Protein AF-0000000081032478 (afdb_homodimer)

InterPro domains:
  IPR001073 C1q domain [PF00386] (50-174)
  IPR001073 C1q domain [PR00007] (59-85)
  IPR001073 C1q domain [PR00007] (86-105)
  IPR001073 C1q domain [PR00007] (132-153)
  IPR001073 C1q domain [PR00007] (165-175)
  IPR001073 C1q domain [PS50871] (44-177)
  IPR001073 C1q domain [SM00110] (42-177)
  IPR008983 Tumour necrosis factor-like domain superfamily [G3DSA:2.60.120.40] (40-177)
  IPR008983 Tumour necrosis factor-like domain superfamily [SSF49842] (47-176)
  IPR050392 Collagen/C1q domain-containing [PTHR15427] (37-174)

Solvent-accessible surface area (backbone atoms only — not comparable to full-atom values): 19641 Å² total; per-residue (Å²): 136,83,82,75,76,77,73,80,76,73,70,75,74,77,74,75,74,74,77,72,78,68,75,63,76,76,70,68,75,64,74,69,74,56,77,59,54,83,73,57,85,61,43,55,82,48,85,62,46,35,28,16,23,26,41,84,65,51,50,54,65,53,78,38,55,39,51,34,58,40,76,75,27,52,43,75,60,39,59,38,45,88,61,18,38,31,43,36,74,72,30,24,36,30,41,37,40,37,28,36,20,29,44,97,26,25,34,36,36,33,38,28,46,75,84,38,80,74,48,82,44,76,50,85,54,54,94,88,57,67,44,34,46,48,64,55,65,49,77,46,80,42,47,62,69,42,34,38,33,41,27,26,44,73,85,2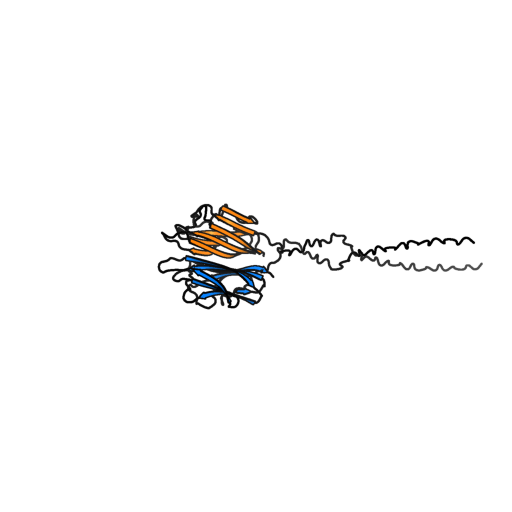3,27,10,45,33,45,52,99,76,30,40,19,37,45,34,36,35,54,76,43,79,107,137,83,80,75,77,75,72,77,76,76,68,75,73,74,73,74,75,70,76,72,74,67,73,61,73,74,69,67,74,60,70,63,75,59,70,58,52,80,75,50,83,63,65,61,62,63,82,66,44,35,35,32,23,26,41,85,65,50,50,54,66,51,78,40,55,38,52,35,56,42,76,80,40,51,45,75,60,39,60,39,45,89,61,18,35,32,43,35,74,72,28,24,36,30,41,36,40,37,44,35,28,30,44,100,25,25,35,36,36,32,38,28,47,76,83,38,80,74,45,33,36,47,32,56,54,55,94,90,58,72,75,43,69,43,56,43,68,48,39,43,78,43,49,61,69,41,32,40,32,43,28,27,42,73,86,24,27,11,46,33,45,52,99,90,39,71,19,36,44,34,37,33,64,62,29,68,107

Organism: Petromyzon marinus (NCBI:txid7757)

Structure (mmCIF, N/CA/C/O backbone):
data_AF-0000000081032478-model_v1
#
loop_
_entity.id
_entity.type
_entity.pdbx_description
1 polymer 'Complement C1q tumor necrosis factor-related protein 5-like'
#
loop_
_atom_site.group_PDB
_atom_site.id
_atom_site.type_symbol
_atom_site.label_atom_id
_atom_site.label_alt_id
_atom_site.label_comp_id
_atom_site.label_asym_id
_atom_site.label_entity_id
_atom_site.label_seq_id
_atom_site.pdbx_PDB_ins_code
_atom_site.Cartn_x
_atom_site.Cartn_y
_atom_site.Cartn_z
_atom_site.occupancy
_atom_site.B_iso_or_equiv
_atom_site.auth_seq_id
_atom_site.auth_comp_id
_atom_site.auth_asym_id
_atom_site.auth_atom_id
_atom_site.pdbx_PDB_model_num
ATOM 1 N N . MET A 1 1 ? 13.602 60.75 95.375 1 29.97 1 MET A N 1
ATOM 2 C CA . MET A 1 1 ? 13.391 61.281 94.062 1 29.97 1 MET A CA 1
ATOM 3 C C . MET A 1 1 ? 13.234 60.188 93.062 1 29.97 1 MET A C 1
ATOM 5 O O . MET A 1 1 ? 14.078 59.281 92.938 1 29.97 1 MET A O 1
ATOM 9 N N . SER A 1 2 ? 11.898 59.844 92.688 1 33.75 2 SER A N 1
ATOM 10 C CA . SER A 1 2 ? 11.102 58.781 92.062 1 33.75 2 SER A CA 1
ATOM 11 C C . SER A 1 2 ? 11.438 58.594 90.625 1 33.75 2 SER A C 1
ATOM 13 O O . SER A 1 2 ? 11.328 59.531 89.812 1 33.75 2 SER A O 1
ATOM 15 N N . ARG A 1 3 ? 12.5 57.812 90.312 1 37.12 3 ARG A N 1
ATOM 16 C CA . ARG A 1 3 ? 13.055 57.531 89 1 37.12 3 ARG A CA 1
ATOM 17 C C . ARG A 1 3 ? 11.961 57.062 88.062 1 37.12 3 ARG A C 1
ATOM 19 O O . ARG A 1 3 ? 11.289 56.062 88.312 1 37.12 3 ARG A O 1
ATOM 26 N N . LEU A 1 4 ? 11.281 58.031 87.375 1 33.41 4 LEU A N 1
ATOM 27 C CA . LEU A 1 4 ? 10.211 58 86.438 1 33.41 4 LEU A CA 1
ATOM 28 C C . LEU A 1 4 ? 10.57 57.031 85.312 1 33.41 4 LEU A C 1
ATOM 30 O O . LEU A 1 4 ? 11.633 57.156 84.688 1 33.41 4 LEU A O 1
ATOM 34 N N . TRP A 1 5 ? 10.078 55.781 85.375 1 36.06 5 TRP A N 1
ATOM 35 C CA . TRP A 1 5 ? 10.078 54.594 84.5 1 36.06 5 TRP A CA 1
ATOM 36 C C . TRP A 1 5 ? 9.617 54.938 83.062 1 36.06 5 TRP A C 1
ATOM 38 O O . TRP A 1 5 ? 8.43 55.188 82.875 1 36.06 5 TRP A O 1
ATOM 48 N N . LEU A 1 6 ? 10.328 55.969 82.5 1 33.19 6 LEU A N 1
ATOM 49 C CA . LEU A 1 6 ? 9.836 56.406 81.188 1 33.19 6 LEU A CA 1
ATOM 50 C C . LEU A 1 6 ? 9.641 55.219 80.25 1 33.19 6 LEU A C 1
ATOM 52 O O . LEU A 1 6 ? 10.555 54.406 80.062 1 33.19 6 LEU A O 1
ATOM 56 N N . LEU A 1 7 ? 8.406 54.75 80.125 1 35.94 7 LEU A N 1
ATOM 57 C CA . LEU A 1 7 ? 7.805 53.688 79.375 1 35.94 7 LEU A CA 1
ATOM 58 C C . LEU A 1 7 ? 8.164 53.844 77.875 1 35.94 7 LEU A C 1
ATOM 60 O O . LEU A 1 7 ? 7.992 54.906 77.312 1 35.94 7 LEU A O 1
ATOM 64 N N . PRO A 1 8 ? 9.109 53.031 77.312 1 39.19 8 PRO A N 1
ATOM 65 C CA . PRO A 1 8 ? 9.562 53.062 75.938 1 39.19 8 PRO A CA 1
ATOM 66 C C . PRO A 1 8 ? 8.422 52.938 74.938 1 39.19 8 PRO A C 1
ATOM 68 O O . PRO A 1 8 ? 7.645 51.969 74.938 1 39.19 8 PRO A O 1
ATOM 71 N N . LEU A 1 9 ? 7.629 54 74.688 1 34.31 9 LEU A N 1
ATOM 72 C CA . LEU A 1 9 ? 6.535 53.969 73.75 1 34.31 9 LEU A CA 1
ATOM 73 C C . LEU A 1 9 ? 7.004 53.406 72.375 1 34.31 9 LEU A C 1
ATOM 75 O O . LEU A 1 9 ? 7.828 54 71.688 1 34.31 9 LEU A O 1
ATOM 79 N N . LEU A 1 10 ? 7.266 52.094 72.438 1 34.47 10 LEU A N 1
ATOM 80 C CA . LEU A 1 10 ? 7.609 51.406 71.188 1 34.47 10 LEU A CA 1
ATOM 81 C C . LEU A 1 10 ? 6.609 51.719 70.062 1 34.47 10 LEU A C 1
ATOM 83 O O . LEU A 1 10 ? 5.43 51.375 70.188 1 34.47 10 LEU A O 1
ATOM 87 N N . LEU A 1 11 ? 6.664 52.938 69.562 1 32.69 11 LEU A N 1
ATOM 88 C CA . LEU A 1 11 ? 5.809 53.312 68.438 1 32.69 11 LEU A CA 1
ATOM 89 C C . LEU A 1 11 ? 5.887 52.25 67.312 1 32.69 11 LEU A C 1
ATOM 91 O O . LEU A 1 11 ? 6.977 51.906 66.875 1 32.69 11 LEU A O 1
ATOM 95 N N . PRO A 1 12 ? 4.867 51.375 67.25 1 37.72 12 PRO A N 1
ATOM 96 C CA . PRO A 1 12 ? 4.828 50.375 66.188 1 37.72 12 PRO A CA 1
ATOM 97 C C . PRO A 1 12 ? 5.016 51 64.812 1 37.72 12 PRO A C 1
ATOM 99 O O . PRO A 1 12 ? 4.422 52.031 64.5 1 37.72 12 PRO A O 1
ATOM 102 N N . LEU A 1 13 ? 6.25 51.156 64.375 1 33.53 13 LEU A N 1
ATOM 103 C CA . LEU A 1 13 ? 6.434 51.594 63 1 33.53 13 LEU A CA 1
ATOM 104 C C . LEU A 1 13 ? 5.477 50.875 62.062 1 33.53 13 LEU A C 1
ATOM 106 O O . LEU A 1 13 ? 5.488 49.656 61.969 1 33.53 13 LEU A O 1
ATOM 110 N N . LEU A 1 14 ? 4.227 51.344 61.969 1 31.64 14 LEU A N 1
ATOM 111 C CA . LEU A 1 14 ? 3.271 50.938 60.938 1 31.64 14 LEU A CA 1
ATOM 112 C C . LEU A 1 14 ? 3.955 50.812 59.562 1 31.64 14 LEU A C 1
ATOM 114 O O . LEU A 1 14 ? 4.453 51.812 59.031 1 31.64 14 LEU A O 1
ATOM 118 N N . GLY A 1 15 ? 4.793 49.781 59.406 1 32.38 15 GLY A N 1
ATOM 119 C CA . GLY A 1 15 ? 5.34 49.438 58.094 1 32.38 15 GLY A CA 1
ATOM 120 C C . GLY A 1 15 ? 4.316 49.562 56.969 1 32.38 15 GLY A C 1
ATOM 121 O O . GLY A 1 15 ? 3.295 48.875 57 1 32.38 15 GLY A O 1
ATOM 122 N N . SER A 1 16 ? 3.996 50.812 56.469 1 30.83 16 SER A N 1
ATOM 123 C CA . SER A 1 16 ? 3.172 51 55.281 1 30.83 16 SER A CA 1
ATOM 124 C C . SER A 1 16 ? 3.562 50.062 54.156 1 30.83 16 SER A C 1
ATOM 126 O O . SER A 1 16 ? 4.668 50.156 53.625 1 30.83 16 SER A O 1
ATOM 128 N N . GLN A 1 17 ? 3.303 48.75 54.281 1 31.22 17 GLN A N 1
ATOM 129 C CA . GLN A 1 17 ? 3.443 47.906 53.125 1 31.22 17 GLN A CA 1
ATOM 130 C C . GLN A 1 17 ? 2.783 48.531 51.875 1 31.22 17 GLN A C 1
ATOM 132 O O . GLN A 1 17 ? 1.573 48.75 51.875 1 31.22 17 GLN A O 1
ATOM 137 N N . ALA A 1 18 ? 3.383 49.5 51.219 1 27.95 18 ALA A N 1
ATOM 138 C CA . ALA A 1 18 ? 2.947 50 49.906 1 27.95 18 ALA A CA 1
ATOM 139 C C . ALA A 1 18 ? 2.59 48.812 49 1 27.95 18 ALA A C 1
ATOM 141 O O . ALA A 1 18 ? 3.424 47.938 48.719 1 27.95 18 ALA A O 1
ATOM 142 N N . LEU A 1 19 ? 1.369 48.312 49.031 1 29.98 19 LEU A N 1
ATOM 143 C CA . LEU A 1 19 ? 0.807 47.406 48.031 1 29.98 19 LEU A CA 1
ATOM 144 C C . LEU A 1 19 ? 1.211 47.844 46.625 1 29.98 19 LEU A C 1
ATOM 146 O O . LEU A 1 19 ? 0.779 48.906 46.156 1 29.98 19 LEU A O 1
ATOM 150 N N . ALA A 1 20 ? 2.465 47.812 46.188 1 31.17 20 ALA A N 1
ATOM 151 C CA . ALA A 1 20 ? 2.832 48.062 44.781 1 31.17 20 ALA A CA 1
ATOM 152 C C . ALA A 1 20 ? 1.81 47.438 43.844 1 31.17 20 ALA A C 1
ATOM 154 O O . ALA A 1 20 ? 1.437 46.281 43.969 1 31.17 20 ALA A O 1
ATOM 155 N N . ALA A 1 21 ? 0.917 48.25 43.25 1 31.95 21 ALA A N 1
ATOM 156 C CA . ALA A 1 21 ? -0.01 48.062 42.156 1 31.95 21 ALA A CA 1
ATOM 157 C C . ALA A 1 21 ? 0.667 47.344 40.969 1 31.95 21 ALA A C 1
ATOM 159 O O . ALA A 1 21 ? 1.359 47.969 40.188 1 31.95 21 ALA A O 1
ATOM 160 N N . ASP A 1 22 ? 1.479 46.438 41.312 1 32.72 22 ASP A N 1
ATOM 161 C CA . ASP A 1 22 ? 2.236 45.75 40.25 1 32.72 22 ASP A CA 1
ATOM 162 C C . ASP A 1 22 ? 1.328 45.344 39.094 1 32.72 22 ASP A C 1
ATOM 164 O O . ASP A 1 22 ? 1.75 44.625 38.188 1 32.72 22 ASP A O 1
ATOM 168 N N . GLY A 1 23 ? -0.027 45.344 39.406 1 32.53 23 GLY A N 1
ATOM 169 C CA . GLY A 1 23 ? -0.707 44.75 38.281 1 32.53 23 GLY A CA 1
ATOM 170 C C . GLY A 1 23 ? -0.595 45.531 37 1 32.53 23 GLY A C 1
ATOM 171 O O . GLY A 1 23 ? -1.445 46.375 36.688 1 32.53 23 GLY A O 1
ATOM 172 N N . ALA A 1 24 ? 0.402 46.125 36.656 1 33.69 24 ALA A N 1
ATOM 173 C CA . ALA A 1 24 ? 0.421 46.781 35.375 1 33.69 24 ALA A CA 1
ATOM 174 C C . ALA A 1 24 ? -0.168 45.875 34.281 1 33.69 24 ALA A C 1
ATOM 176 O O . ALA A 1 24 ? 0.281 44.75 34.125 1 33.69 24 ALA A O 1
ATOM 177 N N . ALA A 1 25 ? -1.32 46.094 33.906 1 34.72 25 ALA A N 1
ATOM 178 C CA . ALA A 1 25 ? -1.898 45.594 32.656 1 34.72 25 ALA A CA 1
ATOM 179 C C . ALA A 1 25 ? -0.907 45.688 31.516 1 34.72 25 ALA A C 1
ATOM 181 O O . ALA A 1 25 ? -0.493 46.812 31.141 1 34.72 25 ALA A O 1
ATOM 182 N N . LYS A 1 26 ? 0.09 44.75 31.406 1 37.03 26 LYS A N 1
ATOM 183 C CA . LYS A 1 26 ? 0.903 44.688 30.188 1 37.03 26 LYS A CA 1
ATOM 184 C C . LYS A 1 26 ? 0.072 45.031 28.953 1 37.03 26 LYS A C 1
ATOM 186 O O . LYS A 1 26 ? -0.936 44.375 28.688 1 37.03 26 LYS A O 1
ATOM 191 N N . TYR A 1 27 ? -0.042 46.188 28.719 1 31.8 27 TYR A N 1
ATOM 192 C CA . TYR A 1 27 ? -0.455 46.625 27.375 1 31.8 27 TYR A CA 1
ATOM 193 C C . TYR A 1 27 ? 0.352 45.906 26.297 1 31.8 27 TYR A C 1
ATOM 195 O O . TYR A 1 27 ? 1.576 46.031 26.234 1 31.8 27 TYR A O 1
ATOM 203 N N . CYS A 1 28 ? 0.079 44.656 25.984 1 30.73 28 CYS A N 1
ATOM 204 C CA . CYS A 1 28 ? 0.695 44.156 24.766 1 30.73 28 CYS A CA 1
ATOM 205 C C . CYS A 1 28 ? 0.43 45.094 23.594 1 30.73 28 CYS A C 1
ATOM 207 O O . CYS A 1 28 ? -0.723 45.344 23.234 1 30.73 28 CYS A O 1
ATOM 209 N N . PRO A 1 29 ? 0.934 46.219 23.5 1 32.31 29 PRO A N 1
ATOM 210 C CA . PRO A 1 29 ? 0.729 46.938 22.25 1 32.31 29 PRO A CA 1
ATOM 211 C C . PRO A 1 29 ? 0.636 46.031 21.031 1 32.31 29 PRO A C 1
ATOM 213 O O . PRO A 1 29 ? 0.604 46.5 19.891 1 32.31 29 PRO A O 1
ATOM 216 N N . GLY A 1 30 ? 1.315 44.844 21.172 1 32.28 30 GLY A N 1
ATOM 217 C CA . GLY A 1 30 ? 1.514 44.25 19.859 1 32.28 30 GLY A CA 1
ATOM 218 C C . GLY A 1 30 ? 0.24 44.156 19.047 1 32.28 30 GLY A C 1
ATOM 219 O O . GLY A 1 30 ? -0.863 44.219 19.594 1 32.28 30 GLY A O 1
ATOM 220 N N . GLN A 1 31 ? 0.288 44.625 17.734 1 32.88 31 GLN A N 1
ATOM 221 C CA . GLN A 1 31 ? -0.705 44.25 16.734 1 32.88 31 GLN A CA 1
ATOM 222 C C . GLN A 1 31 ? -1.393 42.938 17.125 1 32.88 31 GLN A C 1
ATOM 224 O O . GLN A 1 31 ? -0.734 41.969 17.531 1 32.88 31 GLN A O 1
ATOM 229 N N . CYS A 1 32 ? -2.521 43 17.656 1 33.5 32 CYS A N 1
ATOM 230 C CA . CYS A 1 32 ? -3.393 41.812 17.703 1 33.5 32 CYS A CA 1
ATOM 231 C C . CYS A 1 32 ? -3.062 40.844 16.578 1 33.5 32 CYS A C 1
ATOM 233 O O . CYS A 1 32 ? -3.117 41.219 15.406 1 33.5 32 CYS A O 1
ATOM 235 N N . CYS A 1 33 ? -1.918 40.25 16.547 1 34.84 33 CYS A N 1
ATOM 236 C CA . CYS A 1 33 ? -1.759 39.219 15.531 1 34.84 33 CYS A CA 1
ATOM 237 C C . CYS A 1 33 ? -3.082 38.5 15.258 1 34.84 33 CYS A C 1
ATOM 239 O O . CYS A 1 33 ? -3.113 37.281 15.039 1 34.84 33 CYS A O 1
ATOM 241 N N . CYS A 1 34 ? -4.211 38.969 15.844 1 32.28 34 CYS A N 1
ATOM 242 C CA . CYS A 1 34 ? -5.484 38.406 15.422 1 32.28 34 CYS A CA 1
ATOM 243 C C . CYS A 1 34 ? -5.574 38.312 13.906 1 32.28 34 CYS A C 1
ATOM 245 O O . CYS A 1 34 ? -6.664 38.188 13.352 1 32.28 34 CYS A O 1
ATOM 247 N N . ASP A 1 35 ? -4.867 39 13.133 1 34.38 35 ASP A N 1
ATOM 248 C CA . ASP A 1 35 ? -5.105 38.469 11.797 1 34.38 35 ASP A CA 1
ATOM 249 C C . ASP A 1 35 ? -5.48 37 11.867 1 34.38 35 ASP A C 1
ATOM 251 O O . ASP A 1 35 ? -4.617 36.125 11.742 1 34.38 35 ASP A O 1
ATOM 255 N N . CYS A 1 36 ? -6.152 36.562 12.969 1 33.22 36 CYS A N 1
ATOM 256 C CA . CYS A 1 36 ? -7.012 35.406 12.734 1 33.22 36 CYS A CA 1
ATOM 257 C C . CYS A 1 36 ? -7.594 35.438 11.328 1 33.22 36 CYS A C 1
ATOM 259 O O . CYS A 1 36 ? -8.5 36.219 11.039 1 33.22 36 CYS A O 1
ATOM 261 N N . GLU A 1 37 ? -6.98 35.969 10.391 1 34.56 37 GLU A N 1
ATOM 262 C CA . GLU A 1 37 ? -7.625 35.562 9.141 1 34.56 37 GLU A CA 1
ATOM 263 C C . GLU A 1 37 ? -8.727 34.531 9.398 1 34.56 37 GLU A C 1
ATOM 265 O O . GLU A 1 37 ? -8.711 33.844 10.422 1 34.56 37 GLU A O 1
ATOM 270 N N . ASP A 1 38 ? -10 34.75 8.82 1 35.38 38 ASP A N 1
ATOM 271 C CA . ASP A 1 38 ? -11.102 33.812 8.727 1 35.38 38 ASP A CA 1
ATOM 272 C C . ASP A 1 38 ? -10.641 32.406 9.094 1 35.38 38 ASP A C 1
ATOM 274 O O . ASP A 1 38 ? -9.648 31.891 8.555 1 35.38 38 ASP A O 1
ATOM 278 N N . ASP A 1 39 ? -10.617 32.031 10.398 1 38.47 39 ASP A N 1
ATOM 279 C CA . ASP A 1 39 ? -10.703 30.656 10.93 1 38.47 39 ASP A CA 1
ATOM 280 C C . ASP A 1 39 ? -11.188 29.688 9.867 1 38.47 39 ASP A C 1
ATOM 282 O O . ASP A 1 39 ? -12.289 29.141 9.969 1 38.47 39 ASP A O 1
ATOM 286 N N . GLN A 1 40 ? -11.461 30.109 8.766 1 35.69 40 GLN A N 1
ATOM 287 C CA . GLN A 1 40 ? -11.773 28.984 7.883 1 35.69 40 GLN A CA 1
ATOM 288 C C . GLN A 1 40 ? -11.078 27.703 8.344 1 35.69 40 GLN A C 1
ATOM 290 O O . GLN A 1 40 ? -10.008 27.766 8.961 1 35.69 40 GLN A O 1
ATOM 295 N N . GLY A 1 41 ? -11.875 26.812 8.906 1 41.59 41 GLY A N 1
ATOM 296 C CA . GLY A 1 41 ? -11.57 25.422 9.211 1 41.59 41 GLY A CA 1
ATOM 297 C C . GLY A 1 41 ? -10.195 25 8.734 1 41.59 41 GLY A C 1
ATOM 298 O O . GLY A 1 41 ? -10.062 24 8.023 1 41.59 41 GLY A O 1
ATOM 299 N N . GLY A 1 42 ? -9.375 25.844 8.602 1 46.44 42 GLY A N 1
ATOM 300 C CA . GLY A 1 42 ? -8.125 25.562 7.91 1 46.44 42 GLY A CA 1
ATOM 301 C C . GLY A 1 42 ? -7.289 24.5 8.609 1 46.44 42 GLY A C 1
ATOM 302 O O . GLY A 1 42 ? -6.996 24.625 9.797 1 46.44 42 GLY A O 1
ATOM 303 N N . TYR A 1 43 ? -7.602 23.359 8.352 1 55.94 43 TYR A N 1
ATOM 304 C CA . TYR A 1 43 ? -6.664 22.344 8.82 1 55.94 43 TYR A CA 1
ATOM 305 C C . TYR A 1 43 ? -5.223 22.828 8.672 1 55.94 43 TYR A C 1
ATOM 307 O O . TYR A 1 43 ? -4.922 23.641 7.797 1 55.94 43 TYR A O 1
ATOM 315 N N . ALA A 1 44 ? -4.484 23.047 9.914 1 56.5 44 ALA A N 1
ATOM 316 C CA . ALA A 1 44 ? -3.045 23.266 9.797 1 56.5 44 ALA A CA 1
ATOM 317 C C . ALA A 1 44 ? -2.496 22.641 8.523 1 56.5 44 ALA A C 1
ATOM 319 O O . ALA A 1 44 ? -2.926 21.547 8.133 1 56.5 44 ALA A O 1
ATOM 320 N N . LYS A 1 45 ? -1.938 23.516 7.629 1 69.06 45 LYS A N 1
ATOM 321 C CA . LYS A 1 45 ? -1.337 22.984 6.41 1 69.06 45 LYS A CA 1
ATOM 322 C C . LYS A 1 45 ? -0.21 22.016 6.73 1 69.06 45 LYS A C 1
ATOM 324 O O . LYS A 1 45 ? 0.711 22.344 7.48 1 69.06 45 LYS A O 1
ATOM 329 N N . MET A 1 46 ? -0.428 20.75 6.699 1 77.69 46 MET A N 1
ATOM 330 C CA . MET A 1 46 ? 0.627 19.734 6.805 1 77.69 46 MET A CA 1
ATOM 331 C C . MET A 1 46 ? 1.405 19.625 5.5 1 77.69 46 MET A C 1
ATOM 333 O O . MET A 1 46 ? 0.815 19.625 4.418 1 77.69 46 MET A O 1
ATOM 337 N N . PRO A 1 47 ? 2.762 19.766 5.711 1 87.56 47 PRO A N 1
ATOM 338 C CA . PRO A 1 47 ? 3.521 19.516 4.484 1 87.56 47 PRO A CA 1
ATOM 339 C C . PRO A 1 47 ? 3.139 18.188 3.816 1 87.56 47 PRO A C 1
ATOM 341 O O . PRO A 1 47 ? 2.844 17.203 4.5 1 87.56 47 PRO A O 1
ATOM 344 N N . LYS A 1 48 ? 3.172 18.297 2.498 1 90.94 48 LYS A N 1
ATOM 345 C CA . LYS A 1 48 ? 2.816 17.109 1.707 1 90.94 48 LYS A CA 1
ATOM 346 C C . LYS A 1 48 ? 4.062 16.375 1.235 1 90.94 48 LYS A C 1
ATOM 348 O O . LYS A 1 48 ? 4.91 16.938 0.543 1 90.94 48 LYS A O 1
ATOM 353 N N . SER A 1 49 ? 4.195 15.164 1.671 1 97.31 49 SER A N 1
ATOM 354 C CA . SER A 1 49 ? 5.246 14.266 1.195 1 97.31 49 SER A CA 1
ATOM 355 C C . SER A 1 49 ? 4.785 12.812 1.219 1 97.31 49 SER A C 1
ATOM 357 O O . SER A 1 49 ? 4.73 12.195 2.281 1 97.31 49 SER A O 1
ATOM 359 N N . ALA A 1 50 ? 4.422 12.336 0.096 1 98.75 50 ALA A N 1
ATOM 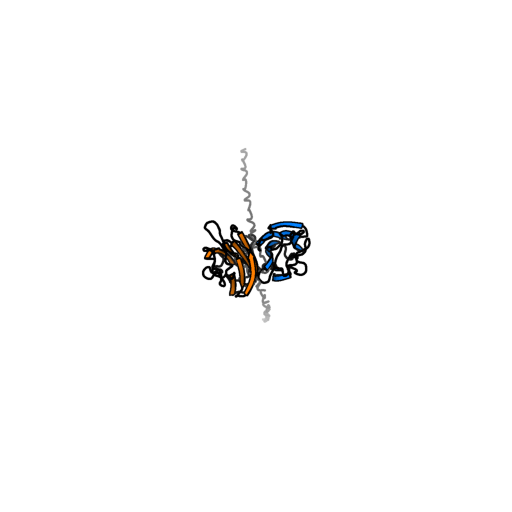360 C CA . ALA A 1 50 ? 3.906 10.977 -0.032 1 98.75 50 ALA A CA 1
ATOM 361 C C . ALA A 1 50 ? 4.043 10.469 -1.465 1 98.75 50 ALA A C 1
ATOM 363 O O . ALA A 1 50 ? 3.887 11.234 -2.418 1 98.75 50 ALA A O 1
ATOM 364 N N . PHE A 1 51 ? 4.293 9.195 -1.592 1 98.81 51 PHE A N 1
ATOM 365 C CA . PHE A 1 51 ? 4.371 8.633 -2.936 1 98.81 51 PHE A CA 1
ATOM 366 C C . PHE A 1 51 ? 3.99 7.16 -2.928 1 98.81 51 PHE A C 1
ATOM 368 O O . PHE A 1 51 ? 4.098 6.492 -1.897 1 98.81 51 PHE A O 1
ATOM 375 N N . THR A 1 52 ? 3.457 6.676 -3.992 1 98.94 52 THR A N 1
ATOM 376 C CA . THR A 1 52 ? 3.436 5.281 -4.41 1 98.94 52 THR A CA 1
ATOM 377 C C . THR A 1 52 ? 3.953 5.137 -5.84 1 98.94 52 THR A C 1
ATOM 379 O O . THR A 1 52 ? 3.451 5.793 -6.754 1 98.94 52 THR A O 1
ATOM 382 N N . ALA A 1 53 ? 4.941 4.336 -5.98 1 98.94 53 ALA A N 1
ATOM 383 C CA . ALA A 1 53 ? 5.52 4.035 -7.285 1 98.94 53 ALA A CA 1
ATOM 384 C C . ALA A 1 53 ? 5.504 2.533 -7.562 1 98.94 53 ALA A C 1
ATOM 386 O O . ALA A 1 53 ? 5.797 1.729 -6.676 1 98.94 53 ALA A O 1
ATOM 387 N N . LYS A 1 54 ? 5.164 2.162 -8.781 1 98.81 54 LYS A N 1
ATOM 388 C CA . LYS A 1 54 ? 5.113 0.762 -9.195 1 98.81 54 LYS A CA 1
ATOM 389 C C . LYS A 1 54 ? 6.301 0.409 -10.086 1 98.81 54 LYS A C 1
ATOM 391 O O . LYS A 1 54 ? 6.938 1.295 -10.664 1 98.81 54 LYS A O 1
ATOM 396 N N . LEU A 1 55 ? 6.512 -0.845 -10.164 1 98.62 55 LEU A N 1
ATOM 397 C CA . LEU A 1 55 ? 7.574 -1.373 -11.008 1 98.62 55 LEU A CA 1
ATOM 398 C C . LEU A 1 55 ? 7.02 -1.795 -12.367 1 98.62 55 LEU A C 1
ATOM 400 O O . LEU A 1 55 ? 5.973 -2.436 -12.445 1 98.62 55 LEU A O 1
ATOM 404 N N . SER A 1 56 ? 7.777 -1.476 -13.461 1 98.19 56 SER A N 1
ATOM 405 C CA . SER A 1 56 ? 7.277 -1.809 -14.797 1 98.19 56 SER A CA 1
ATOM 406 C C . SER A 1 56 ? 7.918 -3.086 -15.32 1 98.19 56 SER A C 1
ATOM 408 O O . SER A 1 56 ? 7.391 -3.719 -16.234 1 98.19 56 SER A O 1
ATOM 410 N N . MET A 1 57 ? 9.102 -3.447 -14.797 1 97.81 57 MET A N 1
ATOM 411 C CA . MET A 1 57 ? 9.812 -4.633 -15.258 1 97.81 57 MET A CA 1
ATOM 412 C C . MET A 1 57 ? 10.203 -5.527 -14.086 1 97.81 57 MET A C 1
ATOM 414 O O . MET A 1 57 ? 10.664 -5.039 -13.055 1 97.81 57 MET A O 1
ATOM 418 N N . PRO A 1 58 ? 10.086 -6.801 -14.289 1 98.06 58 PRO A N 1
ATOM 419 C CA . PRO A 1 58 ? 10.414 -7.715 -13.188 1 98.06 58 PRO A CA 1
ATOM 420 C C . PRO A 1 58 ? 11.922 -7.898 -13.016 1 98.06 58 PRO A C 1
ATOM 422 O O . PRO A 1 58 ? 12.703 -7.488 -13.875 1 98.06 58 PRO A O 1
ATOM 425 N N . ARG A 1 59 ? 12.328 -8.477 -11.906 1 97.56 59 ARG A N 1
ATOM 426 C CA . ARG A 1 59 ? 13.688 -8.898 -11.586 1 97.56 59 ARG A CA 1
ATOM 427 C C . ARG A 1 59 ? 14.656 -7.719 -11.656 1 97.56 59 ARG A C 1
ATOM 429 O O . ARG A 1 59 ? 15.609 -7.734 -12.43 1 97.56 59 ARG A O 1
ATOM 436 N N . PRO A 1 60 ? 14.461 -6.801 -10.789 1 98.06 60 PRO A N 1
ATOM 437 C CA . PRO A 1 60 ? 15.367 -5.652 -10.781 1 98.06 60 PRO A CA 1
ATOM 438 C C . PRO A 1 60 ? 16.812 -6.047 -10.516 1 98.06 60 PRO A C 1
ATOM 440 O O . PRO A 1 60 ? 17.078 -7.117 -9.953 1 98.06 60 PRO A O 1
ATOM 443 N N . ALA A 1 61 ? 17.719 -5.191 -10.953 1 97.56 61 ALA A N 1
ATOM 444 C CA . ALA A 1 61 ? 19.141 -5.41 -10.688 1 97.56 61 ALA A CA 1
ATOM 445 C C . ALA A 1 61 ? 19.438 -5.375 -9.188 1 97.56 61 ALA A C 1
ATOM 447 O O . ALA A 1 61 ? 18.781 -4.648 -8.438 1 97.56 61 ALA A O 1
ATOM 448 N N . SER A 1 62 ? 20.469 -6.113 -8.805 1 97.81 62 SER A N 1
ATOM 449 C CA . SER A 1 62 ? 20.797 -6.262 -7.387 1 97.81 62 SER A CA 1
ATOM 450 C C . SER A 1 62 ? 21.859 -5.27 -6.957 1 97.81 62 SER A C 1
ATOM 452 O O . SER A 1 62 ? 22.734 -4.898 -7.754 1 97.81 62 SER A O 1
ATOM 454 N N . GLY A 1 63 ? 21.734 -4.852 -5.66 1 97.75 63 GLY A N 1
ATOM 455 C CA . GLY A 1 63 ? 22.797 -4.074 -5.047 1 97.75 63 GLY A CA 1
ATOM 456 C C . GLY A 1 63 ? 22.734 -2.596 -5.379 1 97.75 63 GLY A C 1
ATOM 457 O O . GLY A 1 63 ? 23.656 -1.842 -5.09 1 97.75 63 GLY A O 1
ATOM 458 N N . ILE A 1 64 ? 21.688 -2.234 -6.074 1 98.38 64 ILE A N 1
ATOM 459 C CA . ILE A 1 64 ? 21.438 -0.835 -6.406 1 98.38 64 ILE A CA 1
ATOM 460 C C . ILE A 1 64 ? 19.984 -0.488 -6.121 1 98.38 64 ILE A C 1
ATOM 462 O O . ILE A 1 64 ? 19.141 -1.379 -5.98 1 98.38 64 ILE A O 1
ATOM 466 N N . PRO A 1 65 ? 19.641 0.823 -5.965 1 98.81 65 PRO A N 1
ATOM 467 C CA . PRO A 1 65 ? 18.234 1.167 -5.746 1 98.81 65 PRO A CA 1
ATOM 468 C C . PRO A 1 65 ? 17.312 0.598 -6.824 1 98.81 65 PRO A C 1
ATOM 470 O O . PRO A 1 65 ? 17.594 0.73 -8.016 1 98.81 65 PRO A O 1
ATOM 473 N N . ILE A 1 66 ? 16.297 -0.088 -6.391 1 98.88 66 ILE A N 1
ATOM 474 C CA . ILE A 1 66 ? 15.266 -0.492 -7.348 1 98.88 66 ILE A CA 1
ATOM 475 C C . ILE A 1 66 ? 14.555 0.744 -7.895 1 98.88 66 ILE A C 1
ATOM 477 O O . ILE A 1 66 ? 14.094 1.594 -7.129 1 98.88 66 ILE A O 1
ATOM 481 N N . LYS A 1 67 ? 14.461 0.838 -9.172 1 98.75 67 LYS A N 1
ATOM 482 C CA . LYS A 1 67 ? 13.781 1.968 -9.797 1 98.75 67 LYS A CA 1
ATOM 483 C C . LYS A 1 67 ? 12.312 1.652 -10.055 1 98.75 67 LYS A C 1
ATOM 485 O O . LYS A 1 67 ? 11.953 1.187 -11.133 1 98.75 67 LYS A O 1
ATOM 490 N N . PHE A 1 68 ? 11.539 1.895 -9.102 1 98.81 68 PHE A N 1
ATOM 491 C CA . PHE A 1 68 ? 10.102 1.903 -9.359 1 98.81 68 PHE A CA 1
ATOM 492 C C . PHE A 1 68 ? 9.719 3.09 -10.234 1 98.81 68 PHE A C 1
ATOM 494 O O . PHE A 1 68 ? 9.75 4.238 -9.789 1 98.81 68 PHE A O 1
ATOM 501 N N . ASP A 1 69 ? 9.227 2.799 -11.406 1 98.56 69 ASP A N 1
ATOM 502 C CA . ASP A 1 69 ? 9.312 3.84 -12.422 1 98.56 69 ASP A CA 1
ATOM 503 C C . ASP A 1 69 ? 7.926 4.281 -12.875 1 98.56 69 ASP A C 1
ATOM 505 O O . ASP A 1 69 ? 7.797 5.168 -13.727 1 98.56 69 ASP A O 1
ATOM 509 N N . VAL A 1 70 ? 6.871 3.73 -12.312 1 98.44 70 VAL A N 1
ATOM 510 C CA . VAL A 1 70 ? 5.504 4.125 -12.641 1 98.44 70 VAL A CA 1
ATOM 511 C C . VAL A 1 70 ? 4.863 4.809 -11.438 1 98.44 70 VAL A C 1
ATOM 513 O O . VAL A 1 70 ? 4.559 4.156 -10.438 1 98.44 70 VAL A O 1
ATOM 516 N N . MET A 1 71 ? 4.598 6.109 -11.594 1 98.12 71 MET A N 1
ATOM 517 C CA . MET A 1 71 ? 4.078 6.867 -10.461 1 98.12 71 MET A CA 1
ATOM 518 C C . MET A 1 71 ? 2.562 6.727 -10.359 1 98.12 71 MET A C 1
ATOM 520 O O . MET A 1 71 ? 1.844 7 -11.32 1 98.12 71 MET A O 1
ATOM 524 N N . LEU A 1 72 ? 2.107 6.328 -9.25 1 98.19 72 LEU A N 1
ATOM 525 C CA . LEU A 1 72 ? 0.693 6.438 -8.906 1 98.19 72 LEU A CA 1
ATOM 526 C C . LEU A 1 72 ? 0.396 7.77 -8.227 1 98.19 72 LEU A C 1
ATOM 528 O O . LEU A 1 72 ? -0.588 8.438 -8.562 1 98.19 72 LEU A O 1
ATOM 532 N N . THR A 1 73 ? 1.194 8.094 -7.246 1 98.06 73 THR A N 1
ATOM 533 C CA . THR A 1 73 ? 1.17 9.359 -6.516 1 98.06 73 THR A CA 1
ATOM 534 C C . THR A 1 73 ? 2.586 9.812 -6.172 1 98.06 73 THR A C 1
ATOM 536 O O . THR A 1 73 ? 3.449 8.984 -5.863 1 98.06 73 THR A O 1
ATOM 539 N N . ASN A 1 74 ? 2.762 11.094 -6.266 1 98.06 74 ASN A N 1
ATOM 540 C CA . ASN A 1 74 ? 4.02 11.703 -5.84 1 98.06 74 ASN A CA 1
ATOM 541 C C . ASN A 1 74 ? 3.816 13.125 -5.332 1 98.06 74 ASN A C 1
ATOM 543 O O . ASN A 1 74 ? 4.32 14.078 -5.926 1 98.06 74 ASN A O 1
ATOM 547 N N . SER A 1 75 ? 3.164 13.188 -4.234 1 94.62 75 SER A N 1
ATOM 548 C CA . SER A 1 75 ? 2.889 14.484 -3.635 1 94.62 75 SER A CA 1
ATOM 549 C C . SER A 1 75 ? 4.164 15.125 -3.092 1 94.62 75 SER A C 1
ATOM 551 O O . SER A 1 75 ? 4.82 14.562 -2.215 1 94.62 75 SER A O 1
ATOM 553 N N . GLY A 1 76 ? 4.555 16.266 -3.584 1 94.06 76 GLY A N 1
ATOM 554 C CA . GLY A 1 76 ? 5.789 16.938 -3.229 1 94.06 76 GLY A CA 1
ATOM 555 C C . GLY A 1 76 ? 6.938 16.625 -4.168 1 94.06 76 GLY A C 1
ATOM 556 O O . GLY A 1 76 ? 7.957 17.312 -4.172 1 94.06 76 GLY A O 1
ATOM 557 N N . ASN A 1 77 ? 6.793 15.531 -4.914 1 97.5 77 ASN A N 1
ATOM 558 C CA . ASN A 1 77 ? 7.785 15.086 -5.887 1 97.5 77 ASN A CA 1
ATOM 559 C C . ASN A 1 77 ? 9.117 14.758 -5.219 1 97.5 77 ASN A C 1
ATOM 561 O O . ASN A 1 77 ? 10.18 15.141 -5.723 1 97.5 77 ASN A O 1
ATOM 565 N N . HIS A 1 78 ? 9 14.102 -4.125 1 98.69 78 HIS A N 1
ATOM 566 C CA . HIS A 1 78 ? 10.219 13.812 -3.369 1 98.69 78 HIS A CA 1
ATOM 567 C C . HIS A 1 78 ? 10.766 12.438 -3.715 1 98.69 78 HIS A C 1
ATOM 569 O O . HIS A 1 78 ? 11.859 12.07 -3.27 1 98.69 78 HIS A O 1
ATOM 575 N N . TYR A 1 79 ? 10.031 11.602 -4.43 1 98.88 79 TYR A N 1
ATOM 576 C CA . TYR A 1 79 ? 10.547 10.375 -5.02 1 98.88 79 TYR A CA 1
ATOM 577 C C . TYR A 1 79 ? 10.977 10.602 -6.465 1 98.88 79 TYR A C 1
ATOM 579 O O . TYR A 1 79 ? 10.273 11.25 -7.234 1 98.88 79 TYR A O 1
ATOM 587 N N . ASP A 1 80 ? 12.102 10.086 -6.766 1 98.88 80 ASP A N 1
ATOM 588 C CA . ASP A 1 80 ? 12.625 10.211 -8.117 1 98.88 80 ASP A CA 1
ATOM 589 C C . ASP A 1 80 ? 12.625 8.867 -8.836 1 98.88 80 ASP A C 1
ATOM 591 O O . ASP A 1 80 ? 13.469 8.008 -8.555 1 98.88 80 ASP A O 1
ATOM 595 N N . PRO A 1 81 ? 11.742 8.688 -9.859 1 98.5 81 PRO A N 1
ATOM 596 C CA . PRO A 1 81 ? 11.641 7.387 -10.531 1 98.5 81 PRO A CA 1
ATOM 597 C C . PRO A 1 81 ? 12.859 7.07 -11.391 1 98.5 81 PRO A C 1
ATOM 599 O O . PRO A 1 81 ? 13.055 5.922 -11.797 1 98.5 81 PRO A O 1
ATOM 602 N N . SER A 1 82 ? 13.672 7.973 -11.648 1 98.44 82 SER A N 1
ATOM 603 C CA . SER A 1 82 ? 14.859 7.73 -12.461 1 98.44 82 SER A CA 1
ATOM 604 C C . SER A 1 82 ? 15.992 7.152 -11.617 1 98.44 82 SER A C 1
ATOM 606 O O . SER A 1 82 ? 16.875 6.473 -12.148 1 98.44 82 SER A O 1
ATOM 608 N N . THR A 1 83 ? 15.969 7.371 -10.328 1 98.56 83 THR A N 1
ATOM 609 C CA . THR A 1 83 ? 17.031 6.871 -9.461 1 98.56 83 THR A CA 1
ATOM 610 C C . THR A 1 83 ? 16.484 5.801 -8.508 1 98.56 83 THR A C 1
ATOM 612 O O . THR A 1 83 ? 17.25 5.02 -7.949 1 98.56 83 THR A O 1
ATOM 615 N N . GLY A 1 84 ? 15.195 5.812 -8.258 1 98.81 84 GLY A N 1
ATOM 616 C CA . GLY A 1 84 ? 14.586 4.898 -7.305 1 98.81 84 GLY A CA 1
ATOM 617 C C . GLY A 1 84 ? 14.688 5.375 -5.871 1 98.81 84 GLY A C 1
ATOM 618 O O . GLY A 1 84 ? 14.477 4.598 -4.934 1 98.81 84 GLY A O 1
ATOM 619 N N . LYS A 1 85 ? 14.977 6.676 -5.645 1 98.94 85 LYS A N 1
ATOM 620 C CA . LYS A 1 85 ? 15.25 7.152 -4.293 1 98.94 85 LYS A CA 1
ATOM 621 C C . LYS A 1 85 ? 14.234 8.211 -3.865 1 98.94 85 LYS A C 1
ATOM 623 O O . LYS A 1 85 ? 13.852 9.062 -4.66 1 98.94 85 LYS A O 1
ATOM 628 N N . PHE A 1 86 ? 13.812 8.062 -2.68 1 98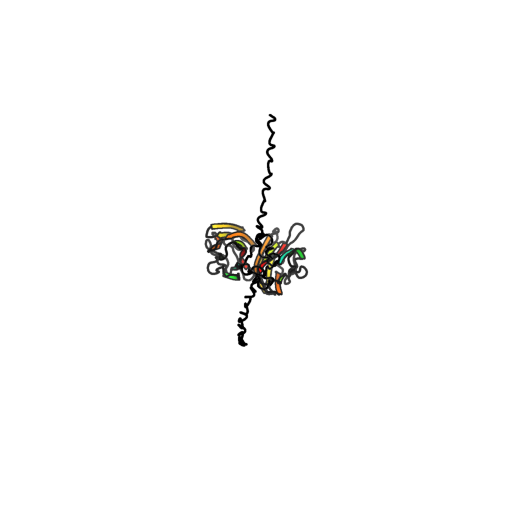.94 86 PHE A N 1
ATOM 629 C CA . PHE A 1 86 ? 13.133 9.156 -1.988 1 98.94 86 PHE A CA 1
ATOM 630 C C . PHE A 1 86 ? 14.148 10.086 -1.332 1 98.94 86 PHE A C 1
ATOM 632 O O . PHE A 1 86 ? 15.07 9.633 -0.655 1 98.94 86 PHE A O 1
ATOM 639 N N . THR A 1 87 ? 13.938 11.383 -1.522 1 98.94 87 THR A N 1
ATOM 640 C CA . THR A 1 87 ? 14.773 12.367 -0.851 1 98.94 87 THR A CA 1
ATOM 641 C C . THR A 1 87 ? 13.938 13.258 0.068 1 98.94 87 THR A C 1
ATOM 643 O O . THR A 1 87 ? 13.031 13.953 -0.391 1 98.94 87 THR A O 1
ATOM 646 N N . CYS A 1 88 ? 14.352 13.266 1.277 1 98.81 88 CYS A N 1
ATOM 647 C CA . CYS A 1 88 ? 13.578 13.984 2.283 1 98.81 88 CYS A CA 1
ATOM 648 C C . CYS A 1 88 ? 13.773 15.492 2.145 1 98.81 88 CYS A C 1
ATOM 650 O O . CYS A 1 88 ? 14.898 15.984 2.16 1 98.81 88 CYS A O 1
ATOM 652 N N . VAL A 1 89 ? 12.641 16.172 2.045 1 98.25 89 VAL A N 1
ATOM 653 C CA . VAL A 1 89 ? 12.641 17.641 2.006 1 98.25 89 VAL A CA 1
ATOM 654 C C . VAL A 1 89 ? 12.164 18.188 3.348 1 98.25 89 VAL A C 1
ATOM 656 O O . VAL A 1 89 ? 12.758 19.125 3.8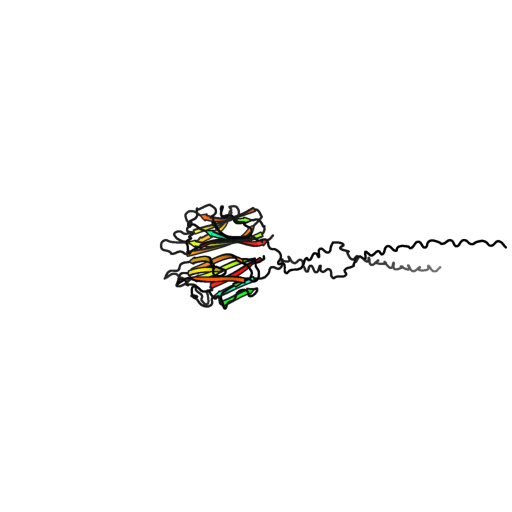79 1 98.25 89 VAL A O 1
ATOM 659 N N . TYR A 1 90 ? 11.125 17.562 3.945 1 96.94 90 TYR A N 1
ATOM 660 C CA . TYR A 1 90 ? 10.578 17.969 5.234 1 96.94 90 TYR A CA 1
ATOM 661 C C . TYR A 1 90 ? 11.008 17.016 6.336 1 96.94 90 TYR A C 1
ATOM 663 O O . TYR A 1 90 ? 10.531 15.875 6.395 1 96.94 90 TYR A O 1
ATOM 671 N N . PRO A 1 91 ? 11.922 17.5 7.266 1 97.81 91 PRO A N 1
ATOM 672 C CA . PRO A 1 91 ? 12.312 16.609 8.359 1 97.81 91 PRO A CA 1
ATOM 673 C C . PRO A 1 91 ? 11.109 16.109 9.164 1 97.81 91 PRO A C 1
ATOM 675 O O . PRO A 1 91 ? 10.148 16.844 9.367 1 97.81 91 PRO A O 1
ATOM 678 N N . GLY A 1 92 ? 11.18 14.82 9.57 1 97.44 92 GLY A N 1
ATOM 679 C CA . GLY A 1 92 ? 10.078 14.266 10.344 1 97.44 92 GLY A CA 1
ATOM 680 C C . GLY A 1 92 ? 10.07 12.742 10.359 1 97.44 92 GLY A C 1
ATOM 681 O O . GLY A 1 92 ? 11.102 12.117 10.086 1 97.44 92 GLY A O 1
ATOM 682 N N . THR A 1 93 ? 8.977 12.18 10.828 1 98.06 93 THR A N 1
ATOM 683 C CA . THR A 1 93 ? 8.742 10.734 10.891 1 98.06 93 THR A CA 1
ATOM 684 C C . THR A 1 93 ? 7.969 10.266 9.664 1 98.06 93 THR A C 1
ATOM 686 O O . THR A 1 93 ? 6.941 10.836 9.305 1 98.06 93 THR A O 1
ATOM 689 N N . TYR A 1 94 ? 8.516 9.25 8.992 1 98.5 94 TYR A N 1
ATOM 690 C CA . TYR A 1 94 ? 7.938 8.711 7.766 1 98.5 94 TYR A CA 1
ATOM 691 C C . TYR A 1 94 ? 7.648 7.223 7.91 1 98.5 94 TYR A C 1
ATOM 693 O O . TYR A 1 94 ? 8.234 6.551 8.758 1 98.5 94 TYR A O 1
ATOM 701 N N . TYR A 1 95 ? 6.746 6.773 7.129 1 98.88 95 TYR A N 1
ATOM 702 C CA . TYR A 1 95 ? 6.555 5.34 6.93 1 98.88 95 TYR A CA 1
ATOM 703 C C . TYR A 1 95 ? 6.875 4.941 5.496 1 98.88 95 TYR A C 1
ATOM 705 O O . TYR A 1 95 ? 6.488 5.633 4.551 1 98.88 95 TYR A O 1
ATOM 713 N N . PHE A 1 96 ? 7.617 3.906 5.32 1 98.94 96 PHE A N 1
ATOM 714 C CA . PHE A 1 96 ? 7.906 3.293 4.027 1 98.94 96 PHE A CA 1
ATOM 715 C C . PHE A 1 96 ? 7.441 1.842 4.004 1 98.94 96 PHE A C 1
ATOM 717 O O . PHE A 1 96 ? 7.594 1.117 4.988 1 98.94 96 PHE A O 1
ATOM 724 N N . VAL A 1 97 ? 6.879 1.44 2.871 1 98.88 97 VAL A N 1
ATOM 725 C CA . VAL A 1 97 ? 6.332 0.09 2.807 1 98.88 97 VAL A CA 1
ATOM 726 C C . VAL A 1 97 ? 6.398 -0.425 1.37 1 98.88 97 VAL A C 1
ATOM 728 O O . VAL A 1 97 ? 6.168 0.329 0.423 1 98.88 97 VAL A O 1
ATOM 731 N N . MET A 1 98 ? 6.719 -1.643 1.212 1 98.81 98 MET A N 1
ATOM 732 C CA . MET A 1 98 ? 6.66 -2.309 -0.086 1 98.81 98 MET A CA 1
ATOM 733 C C . MET A 1 98 ? 5.555 -3.361 -0.106 1 98.81 98 MET A C 1
ATOM 735 O O . MET A 1 98 ? 5.293 -4.008 0.909 1 98.81 98 MET A O 1
ATOM 739 N N . HIS A 1 99 ? 4.93 -3.516 -1.168 1 98.81 99 HIS A N 1
ATOM 740 C CA . HIS A 1 99 ? 4.047 -4.613 -1.546 1 98.81 99 HIS A CA 1
ATOM 741 C C . HIS A 1 99 ? 4.457 -5.219 -2.885 1 98.81 99 HIS A C 1
ATOM 743 O O . HIS A 1 99 ? 4.285 -4.59 -3.932 1 98.81 99 HIS A O 1
ATOM 749 N N . VAL A 1 100 ? 4.988 -6.48 -2.82 1 98.69 100 VAL A N 1
ATOM 750 C CA . VAL A 1 100 ? 5.516 -7.043 -4.059 1 98.69 100 VAL A CA 1
ATOM 751 C C . VAL A 1 100 ? 5.035 -8.484 -4.223 1 98.69 100 VAL A C 1
ATOM 753 O O . VAL A 1 100 ? 4.668 -9.133 -3.242 1 98.69 100 VAL A O 1
ATOM 756 N N . CYS A 1 101 ? 5.008 -8.898 -5.449 1 98.5 101 CYS A N 1
ATOM 757 C CA . CYS A 1 101 ? 4.797 -10.297 -5.805 1 98.5 101 CYS A CA 1
ATOM 758 C C . CYS A 1 101 ? 6.105 -10.961 -6.215 1 98.5 101 CYS A C 1
ATOM 760 O O . CYS A 1 101 ? 6.914 -10.359 -6.926 1 98.5 101 CYS A O 1
ATOM 762 N N . LEU A 1 102 ? 6.293 -12.203 -5.703 1 98.06 102 LEU A N 1
ATOM 763 C CA . LEU A 1 102 ? 7.465 -12.984 -6.078 1 98.06 102 LEU A CA 1
ATOM 764 C C . LEU A 1 102 ? 7.102 -14.039 -7.121 1 98.06 102 LEU A C 1
ATOM 766 O O . LEU A 1 102 ? 6.043 -14.672 -7.027 1 98.06 102 LEU A O 1
ATOM 770 N N . PHE A 1 103 ? 8.023 -14.281 -8 1 97.12 103 PHE A N 1
ATOM 771 C CA . PHE A 1 103 ? 7.906 -15.383 -8.953 1 97.12 103 PHE A CA 1
ATOM 772 C C . PHE A 1 103 ? 9.273 -15.773 -9.5 1 97.12 103 PHE A C 1
ATOM 774 O O . PHE A 1 103 ? 10.055 -14.906 -9.906 1 97.12 103 PHE A O 1
ATOM 781 N N . GLY A 1 104 ? 9.578 -17.031 -9.531 1 96.31 104 GLY A N 1
ATOM 782 C CA . GLY A 1 104 ? 10.773 -17.562 -10.156 1 96.31 104 GLY A CA 1
ATOM 783 C C . GLY A 1 104 ? 11.961 -17.641 -9.211 1 96.31 104 GLY A C 1
ATOM 784 O O . GLY A 1 104 ? 12.828 -18.5 -9.367 1 96.31 104 GLY A O 1
ATOM 785 N N . GLU A 1 105 ? 12.023 -16.672 -8.32 1 97.06 105 GLU A N 1
ATOM 786 C CA . GLU A 1 105 ? 13.125 -16.609 -7.371 1 97.06 105 GLU A CA 1
ATOM 787 C C . GLU A 1 105 ? 12.68 -16.016 -6.039 1 97.06 105 GLU A C 1
ATOM 789 O O . GLU A 1 105 ? 11.727 -15.242 -5.988 1 97.06 105 GLU A O 1
ATOM 794 N N . SER A 1 106 ? 13.375 -16.406 -4.977 1 97.88 106 SER A N 1
ATOM 795 C CA . SER A 1 106 ? 13.164 -15.797 -3.668 1 97.88 106 SER A CA 1
ATOM 796 C C . SER A 1 106 ? 13.602 -14.336 -3.666 1 97.88 106 SER A C 1
ATOM 798 O O . SER A 1 106 ? 14.289 -13.883 -4.582 1 97.88 106 SER A O 1
ATOM 800 N N . VAL A 1 107 ? 13.141 -13.648 -2.617 1 98.19 107 VAL A N 1
ATOM 801 C CA . VAL A 1 107 ? 13.516 -12.234 -2.512 1 98.19 107 VAL A CA 1
ATOM 802 C C . VAL A 1 107 ? 14.133 -11.969 -1.143 1 98.19 107 VAL A C 1
ATOM 804 O O . VAL A 1 107 ? 13.594 -12.383 -0.116 1 98.19 107 VAL A O 1
ATOM 807 N N . TYR A 1 108 ? 15.281 -11.414 -1.151 1 98.31 108 TYR A N 1
ATOM 808 C CA . TYR A 1 108 ? 15.812 -10.633 -0.043 1 98.31 108 TYR A CA 1
ATOM 809 C C . TYR A 1 108 ? 15.844 -9.148 -0.392 1 98.31 108 TYR A C 1
ATOM 811 O O . TYR A 1 108 ? 16.562 -8.734 -1.312 1 98.31 108 TYR A O 1
ATOM 819 N N . ALA A 1 109 ? 15.094 -8.383 0.296 1 98.38 109 ALA A N 1
ATOM 820 C CA . ALA A 1 109 ? 15.016 -6.945 0.052 1 98.38 109 ALA A CA 1
ATOM 821 C C . ALA A 1 109 ? 15.453 -6.152 1.281 1 98.38 109 ALA A C 1
ATOM 823 O O . ALA A 1 109 ? 15.125 -6.523 2.412 1 98.38 109 ALA A O 1
ATOM 824 N N . HIS A 1 110 ? 16.156 -5.086 1.039 1 98.69 110 HIS A N 1
ATOM 825 C CA . HIS A 1 110 ? 16.609 -4.191 2.1 1 98.69 110 HIS A CA 1
ATOM 826 C C . HIS A 1 110 ? 16.031 -2.791 1.928 1 98.69 110 HIS A C 1
ATOM 828 O O . HIS A 1 110 ? 16.094 -2.219 0.837 1 98.69 110 HIS A O 1
ATOM 834 N N . LEU A 1 111 ? 15.508 -2.316 2.984 1 98.81 111 LEU A N 1
ATOM 835 C CA . LEU A 1 111 ? 15.219 -0.889 3.072 1 98.81 111 LEU A CA 1
ATOM 836 C C . LEU A 1 111 ? 16.453 -0.117 3.525 1 98.81 111 LEU A C 1
ATOM 838 O O . LEU A 1 111 ? 17 -0.372 4.605 1 98.81 111 LEU A O 1
ATOM 842 N N . LYS A 1 112 ? 16.844 0.847 2.688 1 98.88 112 LYS A N 1
ATOM 843 C CA . LYS A 1 112 ? 18.078 1.586 2.938 1 98.88 112 LYS A CA 1
ATOM 844 C C . LYS A 1 112 ? 17.781 3.045 3.273 1 98.88 112 LYS A C 1
ATOM 846 O O . LYS A 1 112 ? 16.906 3.662 2.674 1 98.88 112 LYS A O 1
ATOM 851 N N . LYS A 1 113 ? 18.609 3.561 4.172 1 98.94 113 LYS A N 1
ATOM 852 C CA . LYS A 1 113 ? 18.688 4.992 4.457 1 98.94 113 LYS A CA 1
ATOM 853 C C . LYS A 1 113 ? 20.125 5.496 4.355 1 98.94 113 LYS A C 1
ATOM 855 O O . LYS A 1 113 ? 21 5.066 5.113 1 98.94 113 LYS A O 1
ATOM 860 N N . ASN A 1 114 ? 20.328 6.352 3.428 1 98.75 114 ASN A N 1
ATOM 861 C CA . ASN A 1 114 ? 21.656 6.871 3.195 1 98.75 114 ASN A CA 1
ATOM 862 C C . ASN A 1 114 ? 22.688 5.75 3.094 1 98.75 114 ASN A C 1
ATOM 864 O O . ASN A 1 114 ? 23.766 5.832 3.684 1 98.75 114 ASN A O 1
ATOM 868 N N . GLY A 1 115 ? 22.281 4.68 2.486 1 98.25 115 GLY A N 1
ATOM 869 C CA . GLY A 1 115 ? 23.203 3.592 2.219 1 98.25 115 GLY A CA 1
ATOM 870 C C . GLY A 1 115 ? 23.234 2.547 3.318 1 98.25 115 GLY A C 1
ATOM 871 O O . GLY A 1 115 ? 23.797 1.463 3.139 1 98.25 115 GLY A O 1
ATOM 872 N N . GLN A 1 116 ? 22.641 2.824 4.418 1 98.5 116 GLN A N 1
ATOM 873 C CA . GLN A 1 116 ? 22.625 1.891 5.535 1 98.5 116 GLN A CA 1
ATOM 874 C C . GLN A 1 116 ? 21.359 1.033 5.508 1 98.5 116 GLN A C 1
ATOM 876 O O . GLN A 1 116 ? 20.266 1.538 5.238 1 98.5 116 GLN A O 1
ATOM 881 N N . VAL A 1 117 ? 21.547 -0.237 5.836 1 98.5 117 VAL A N 1
ATOM 882 C CA . VAL A 1 117 ? 20.406 -1.131 5.918 1 98.5 117 VAL A CA 1
ATOM 883 C C . VAL A 1 117 ? 19.594 -0.819 7.18 1 98.5 117 VAL A C 1
ATOM 885 O O . VAL A 1 117 ? 20.109 -0.912 8.297 1 98.5 117 VAL A O 1
ATOM 888 N N . MET A 1 118 ? 18.297 -0.441 6.957 1 98.75 118 MET A N 1
ATOM 889 C CA . MET A 1 118 ? 17.438 -0.136 8.086 1 98.75 118 MET A CA 1
ATOM 890 C C . MET A 1 118 ? 16.547 -1.333 8.438 1 98.75 118 MET A C 1
ATOM 892 O O . MET A 1 118 ? 16.125 -1.486 9.586 1 98.75 118 MET A O 1
ATOM 896 N N . HIS A 1 119 ? 16.156 -2.119 7.504 1 98.5 119 HIS A N 1
ATOM 897 C CA . HIS A 1 119 ? 15.289 -3.277 7.668 1 98.5 119 HIS A CA 1
ATOM 898 C C . HIS A 1 119 ? 15.539 -4.312 6.578 1 98.5 119 HIS A C 1
ATOM 900 O O . HIS A 1 119 ? 15.805 -3.959 5.43 1 98.5 119 HIS A O 1
ATOM 906 N N . LYS A 1 120 ? 15.469 -5.578 6.883 1 98.44 120 LYS A N 1
ATOM 907 C CA . LYS A 1 120 ? 15.633 -6.703 5.965 1 98.44 120 LYS A CA 1
ATOM 908 C C . LYS A 1 120 ? 14.344 -7.512 5.848 1 98.44 120 LYS A C 1
ATOM 910 O O . LYS A 1 120 ? 13.773 -7.922 6.855 1 98.44 120 LYS A O 1
ATOM 915 N N . PHE A 1 121 ? 13.898 -7.672 4.605 1 98.06 121 PHE A N 1
ATOM 916 C CA . PHE A 1 121 ? 12.688 -8.445 4.328 1 98.06 121 PHE A CA 1
ATOM 917 C C . PHE A 1 121 ? 13.016 -9.688 3.514 1 98.06 121 PHE A C 1
ATOM 919 O O . PHE A 1 121 ? 13.953 -9.68 2.705 1 98.06 121 PHE A O 1
ATOM 926 N N . HIS A 1 122 ? 12.211 -10.719 3.777 1 97.44 122 HIS A N 1
ATOM 927 C CA . HIS A 1 122 ? 12.469 -11.945 3.029 1 97.44 122 HIS A CA 1
ATOM 928 C C . HIS A 1 122 ? 11.18 -12.734 2.809 1 97.44 122 HIS A C 1
ATOM 930 O O . HIS A 1 122 ? 10.305 -12.758 3.674 1 97.44 122 HIS A O 1
ATOM 936 N N . SER A 1 123 ? 11.016 -13.312 1.724 1 96.88 123 SER A N 1
ATOM 937 C CA . SER A 1 123 ? 10.094 -14.398 1.409 1 96.88 123 SER A CA 1
ATOM 938 C C . SER A 1 123 ? 10.727 -15.398 0.455 1 96.88 123 SER A C 1
ATOM 940 O O . SER A 1 123 ? 11.438 -15.016 -0.477 1 96.88 123 SER A O 1
ATOM 942 N N . ALA A 1 124 ? 10.383 -16.609 0.699 1 95.12 124 ALA A N 1
ATOM 943 C CA . ALA A 1 124 ? 10.938 -17.672 -0.138 1 95.12 124 ALA A CA 1
ATOM 944 C C . ALA A 1 124 ? 10.008 -17.984 -1.309 1 95.12 124 ALA A C 1
ATOM 946 O O . ALA A 1 124 ? 8.797 -17.797 -1.212 1 95.12 124 ALA A O 1
ATOM 947 N N . TRP A 1 125 ? 10.617 -18.438 -2.4 1 94.88 125 TRP A N 1
ATOM 948 C CA . TRP A 1 125 ? 9.953 -19.031 -3.559 1 94.88 125 TRP A CA 1
ATOM 949 C C . TRP A 1 125 ? 10.711 -20.266 -4.043 1 94.88 125 TRP A C 1
ATOM 951 O O . TRP A 1 125 ? 11.945 -20.266 -4.102 1 94.88 125 TRP A O 1
ATOM 961 N N . VAL A 1 126 ? 10.055 -21.266 -4.34 1 92.12 126 VAL A N 1
ATOM 962 C CA . VAL A 1 126 ? 10.688 -22.469 -4.84 1 92.12 126 VAL A CA 1
ATOM 963 C C . VAL A 1 126 ? 10.094 -22.859 -6.191 1 92.12 126 VAL A C 1
ATOM 965 O O . VAL A 1 126 ? 8.938 -22.531 -6.484 1 92.12 126 VAL A O 1
ATOM 968 N N . PRO A 1 127 ? 10.93 -23.547 -7 1 92.81 127 PRO A N 1
ATOM 969 C CA . PRO A 1 127 ? 10.414 -23.953 -8.305 1 92.81 127 PRO A CA 1
ATOM 970 C C . PRO A 1 127 ? 9.094 -24.719 -8.211 1 92.81 127 PRO A C 1
ATOM 972 O O . PRO A 1 127 ? 8.961 -25.609 -7.359 1 92.81 127 PRO A O 1
ATOM 975 N N . GLY A 1 128 ? 8.172 -24.297 -9.086 1 91.25 128 GLY A N 1
ATOM 976 C CA . GLY A 1 128 ? 6.867 -24.938 -9.102 1 91.25 128 GLY A CA 1
ATOM 977 C C . GLY A 1 128 ? 5.801 -24.141 -8.375 1 91.25 128 GLY A C 1
ATOM 978 O O . GLY A 1 128 ? 4.605 -24.375 -8.555 1 91.25 128 GLY A O 1
ATOM 979 N N . TRP A 1 129 ? 6.258 -23.234 -7.48 1 89.44 129 TRP A N 1
ATOM 980 C CA . TRP A 1 129 ? 5.289 -22.391 -6.789 1 89.44 129 TRP A CA 1
ATOM 981 C C . TRP A 1 129 ? 4.742 -21.312 -7.723 1 89.44 129 TRP A C 1
ATOM 983 O O . TRP A 1 129 ? 5.465 -20.797 -8.578 1 89.44 129 TRP A O 1
ATOM 993 N N . PRO A 1 130 ? 3.49 -21.047 -7.496 1 93.5 130 PRO A N 1
ATOM 994 C CA . PRO A 1 130 ? 2.967 -19.844 -8.164 1 93.5 130 PRO A CA 1
ATOM 995 C C . PRO A 1 130 ? 3.418 -18.547 -7.496 1 93.5 130 PRO A C 1
ATOM 997 O O . PRO A 1 130 ? 4.273 -18.578 -6.605 1 93.5 130 PRO A O 1
ATOM 1000 N N . GLY A 1 131 ? 2.92 -17.453 -8.008 1 95.38 131 GLY A N 1
ATOM 1001 C CA . GLY A 1 131 ? 3.281 -16.156 -7.453 1 95.38 131 GLY A CA 1
ATOM 1002 C C . GLY A 1 131 ? 2.791 -15.961 -6.031 1 95.38 131 GLY A C 1
ATOM 1003 O O . GLY A 1 131 ? 1.632 -16.25 -5.727 1 95.38 131 GLY A O 1
ATOM 1004 N N . VAL A 1 132 ? 3.688 -15.477 -5.156 1 95.75 132 VAL A N 1
ATOM 1005 C CA . VAL A 1 132 ? 3.316 -15.211 -3.77 1 95.75 132 VAL A CA 1
ATOM 1006 C C . VAL A 1 132 ? 3.701 -13.781 -3.398 1 95.75 132 VAL A C 1
ATOM 1008 O O . VAL A 1 132 ? 4.578 -13.18 -4.027 1 95.75 132 VAL A O 1
ATOM 1011 N N . ALA A 1 133 ? 3.031 -13.328 -2.445 1 97.62 133 ALA A N 1
ATOM 1012 C CA . ALA A 1 133 ? 3.199 -11.914 -2.111 1 97.62 133 ALA A CA 1
ATOM 1013 C C . ALA A 1 133 ? 4.148 -11.734 -0.93 1 97.62 133 ALA A C 1
ATOM 1015 O O . ALA A 1 133 ? 4.309 -12.648 -0.113 1 97.62 133 ALA A O 1
ATOM 1016 N N . LEU A 1 134 ? 4.801 -10.578 -0.838 1 97.75 134 LEU A N 1
ATOM 1017 C CA . LEU A 1 134 ? 5.621 -10.102 0.266 1 97.75 134 LEU A CA 1
ATOM 1018 C C . LEU A 1 134 ? 5.348 -8.625 0.546 1 97.75 134 LEU A C 1
ATOM 1020 O O . LEU A 1 134 ? 5.344 -7.805 -0.374 1 97.75 134 LEU A O 1
ATOM 1024 N N . SER A 1 135 ? 5.008 -8.352 1.709 1 98.56 135 SER A N 1
ATOM 1025 C CA . SER A 1 135 ? 4.914 -6.969 2.17 1 98.56 135 SER A CA 1
ATOM 1026 C C . SER A 1 135 ? 5.812 -6.727 3.381 1 98.56 135 SER A C 1
ATOM 1028 O O . SER A 1 135 ? 6.008 -7.625 4.203 1 98.56 135 SER A O 1
ATOM 1030 N N . GLY A 1 136 ? 6.387 -5.508 3.471 1 97.94 136 GLY A N 1
ATOM 1031 C CA . GLY A 1 136 ? 7.23 -5.098 4.578 1 97.94 136 GLY A CA 1
ATOM 1032 C C . GLY A 1 136 ? 7.461 -3.6 4.633 1 97.94 136 GLY A C 1
ATOM 1033 O O . GLY A 1 136 ? 7.629 -2.953 3.598 1 97.94 136 GLY A O 1
ATOM 1034 N N . GLY A 1 137 ? 7.473 -3.053 5.797 1 98.31 137 GLY A N 1
ATOM 1035 C CA . GLY A 1 137 ? 7.645 -1.618 5.965 1 98.31 137 GLY A CA 1
ATOM 1036 C C . GLY A 1 137 ? 8.227 -1.24 7.316 1 98.31 137 GLY A C 1
ATOM 1037 O O . GLY A 1 137 ? 8.445 -2.104 8.164 1 98.31 137 GLY A O 1
ATOM 1038 N N . ALA A 1 138 ? 8.586 0.063 7.457 1 98.69 138 ALA A N 1
ATOM 1039 C CA . ALA A 1 138 ? 9.18 0.566 8.695 1 98.69 138 ALA A CA 1
ATOM 1040 C C . ALA A 1 138 ? 8.945 2.064 8.844 1 98.69 138 ALA A C 1
ATOM 1042 O O . ALA A 1 138 ? 8.805 2.783 7.852 1 98.69 138 ALA A O 1
ATOM 1043 N N . VAL A 1 139 ? 8.898 2.459 10.109 1 98.75 139 VAL A N 1
ATOM 1044 C CA . VAL A 1 139 ? 8.922 3.877 10.453 1 98.75 139 VAL A CA 1
ATOM 1045 C C . VAL A 1 139 ? 10.359 4.359 10.586 1 98.75 139 VAL A C 1
ATOM 1047 O O . VAL A 1 139 ? 11.18 3.709 11.242 1 98.75 139 VAL A O 1
ATOM 1050 N N . LEU A 1 140 ? 10.664 5.512 9.93 1 98.81 140 LEU A N 1
ATOM 1051 C CA . LEU A 1 140 ? 11.992 6.102 10.008 1 98.81 140 LEU A CA 1
ATOM 1052 C C . LEU A 1 140 ? 11.914 7.586 10.359 1 98.81 140 LEU A C 1
ATOM 1054 O O . LEU A 1 140 ? 11.023 8.289 9.875 1 98.81 140 LEU A O 1
ATOM 1058 N N . SER A 1 141 ? 12.82 8.031 11.125 1 98.62 141 SER A N 1
ATOM 1059 C CA . SER A 1 141 ? 13.047 9.461 11.32 1 98.62 141 SER A CA 1
ATOM 1060 C C . SER A 1 141 ? 14.039 10.008 10.305 1 98.62 141 SER A C 1
ATOM 1062 O O . SER A 1 141 ? 15.148 9.477 10.164 1 98.62 141 SER A O 1
ATOM 1064 N N . LEU A 1 142 ? 13.609 11.102 9.609 1 98.75 142 LEU A N 1
ATOM 1065 C CA . LEU A 1 142 ? 14.453 11.617 8.539 1 98.75 142 LEU A CA 1
ATOM 1066 C C . LEU A 1 142 ? 14.766 13.094 8.758 1 98.75 142 LEU A C 1
ATOM 1068 O O . LEU A 1 142 ? 13.922 13.852 9.234 1 98.75 142 LEU A O 1
ATOM 1072 N N . LYS A 1 143 ? 15.938 13.477 8.398 1 98.5 143 LYS A N 1
ATOM 1073 C CA . LYS A 1 143 ? 16.344 14.867 8.211 1 98.5 143 LYS A CA 1
ATOM 1074 C C . LYS A 1 143 ? 16.344 15.25 6.734 1 98.5 143 LYS A C 1
ATOM 1076 O O . LYS A 1 143 ? 16.438 14.375 5.867 1 98.5 143 LYS A O 1
ATOM 1081 N N . ALA A 1 144 ? 16.234 16.594 6.566 1 98.31 144 ALA A N 1
ATOM 1082 C CA . ALA A 1 144 ? 16.297 17.047 5.18 1 98.31 144 ALA A CA 1
ATOM 1083 C C . ALA A 1 144 ? 17.547 16.531 4.488 1 98.31 144 ALA A C 1
ATOM 1085 O O . ALA A 1 144 ? 18.641 16.547 5.07 1 98.31 144 ALA A O 1
ATOM 1086 N N . GLY A 1 145 ? 17.328 15.977 3.289 1 98.69 145 GLY A N 1
ATOM 1087 C CA . GLY A 1 145 ? 18.453 15.469 2.51 1 98.69 145 GLY A CA 1
ATOM 1088 C C . GLY A 1 145 ? 18.641 13.969 2.645 1 98.69 145 GLY A C 1
ATOM 1089 O O . GLY A 1 145 ? 19.312 13.352 1.818 1 98.69 145 GLY A O 1
ATOM 1090 N N . ASN A 1 146 ? 18.109 13.281 3.752 1 98.94 146 ASN A N 1
ATOM 1091 C CA . ASN A 1 146 ? 18.156 11.82 3.83 1 98.94 146 ASN A CA 1
ATOM 1092 C C . ASN A 1 146 ? 17.484 11.172 2.617 1 98.94 146 ASN A C 1
ATOM 1094 O O . ASN A 1 146 ? 16.469 11.664 2.131 1 98.94 146 ASN A O 1
ATOM 1098 N N . GLN A 1 147 ? 18.094 10.078 2.184 1 98.94 147 GLN A N 1
ATOM 1099 C CA . GLN A 1 147 ? 17.516 9.328 1.074 1 98.94 147 GLN A CA 1
ATOM 1100 C C . GLN A 1 147 ? 17.141 7.914 1.509 1 98.94 147 GLN A C 1
ATOM 1102 O O . GLN A 1 147 ? 17.844 7.285 2.295 1 98.94 147 GLN A O 1
ATOM 1107 N N . VAL A 1 148 ? 16.031 7.438 1.059 1 98.94 148 VAL A N 1
ATOM 1108 C CA . VAL A 1 148 ? 15.523 6.109 1.375 1 98.94 148 VAL A CA 1
ATOM 1109 C C . VAL A 1 148 ? 15.18 5.367 0.086 1 98.94 148 VAL A C 1
ATOM 1111 O O . VAL A 1 148 ? 14.594 5.941 -0.833 1 98.94 148 VAL A O 1
ATOM 1114 N N . TRP A 1 149 ? 15.594 4.125 -0.039 1 98.94 149 TRP A N 1
ATOM 1115 C CA . TRP A 1 149 ? 15.258 3.312 -1.203 1 98.94 149 TRP A CA 1
ATOM 1116 C C . TRP A 1 149 ? 15.242 1.831 -0.844 1 98.94 149 TRP A C 1
ATOM 1118 O O . TRP A 1 149 ? 15.578 1.454 0.281 1 98.94 149 TRP A O 1
ATOM 1128 N N . LEU A 1 150 ? 14.766 1.036 -1.736 1 98.88 150 LEU A N 1
ATOM 1129 C CA . LEU A 1 150 ? 14.781 -0.418 -1.611 1 98.88 150 LEU A CA 1
ATOM 1130 C C . LEU A 1 150 ? 15.844 -1.031 -2.523 1 98.88 150 LEU A C 1
ATOM 1132 O O . LEU A 1 150 ? 16.047 -0.561 -3.643 1 98.88 150 LEU A O 1
ATOM 1136 N N . GLU A 1 151 ? 16.438 -2.084 -2.035 1 98.56 151 GLU A N 1
ATOM 1137 C CA . GLU A 1 151 ? 17.344 -2.904 -2.824 1 98.56 151 GLU A CA 1
ATOM 1138 C C . GLU A 1 151 ? 17.031 -4.391 -2.664 1 98.56 151 GLU A C 1
ATOM 1140 O O . GLU A 1 151 ? 16.578 -4.82 -1.604 1 98.56 151 GLU A O 1
ATO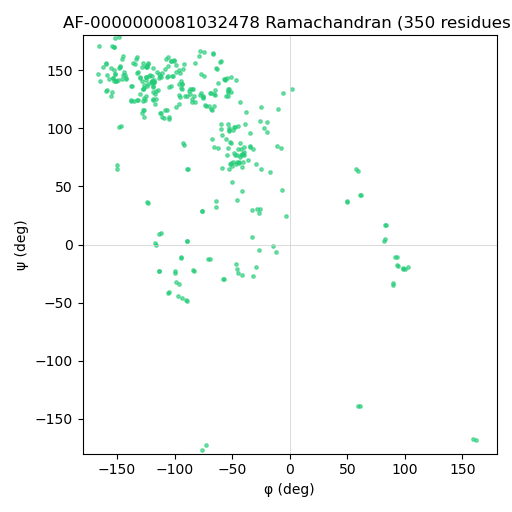M 1145 N N . VAL A 1 152 ? 17.297 -5.102 -3.805 1 98.44 152 VAL A N 1
ATOM 1146 C CA . VAL A 1 152 ? 17.391 -6.551 -3.648 1 98.44 152 VAL A CA 1
ATOM 1147 C C . VAL A 1 152 ? 18.859 -6.98 -3.656 1 98.44 152 VAL A C 1
ATOM 1149 O O . VAL A 1 152 ? 19.734 -6.238 -4.117 1 98.44 152 VAL A O 1
ATOM 1152 N N . THR A 1 153 ? 19.031 -8.195 -3.043 1 96.75 153 THR A N 1
ATOM 1153 C CA . THR A 1 153 ? 20.438 -8.594 -2.863 1 96.75 153 THR A CA 1
ATOM 1154 C C . THR A 1 153 ? 20.719 -9.898 -3.602 1 96.75 153 THR A C 1
ATOM 1156 O O . THR A 1 153 ? 19.875 -10.797 -3.641 1 96.75 153 THR A O 1
ATOM 1159 N N . GLY A 1 154 ? 21.859 -9.969 -4.246 1 94.94 154 GLY A N 1
ATOM 1160 C CA . GLY A 1 154 ? 22.312 -11.188 -4.898 1 94.94 154 GLY A CA 1
ATOM 1161 C C . GLY A 1 154 ? 21.375 -11.664 -5.992 1 94.94 154 GLY A C 1
ATOM 1162 O O . GLY A 1 154 ? 20.922 -10.867 -6.816 1 94.94 154 GLY A O 1
ATOM 1163 N N . THR A 1 155 ? 21.172 -13.047 -6.027 1 95.38 155 THR A N 1
ATOM 1164 C CA . THR A 1 155 ? 20.297 -13.617 -7.035 1 95.38 155 THR A CA 1
ATOM 1165 C C . THR A 1 155 ? 18.859 -13.672 -6.523 1 95.38 155 THR A C 1
ATOM 1167 O O . THR A 1 155 ? 17.953 -14.156 -7.219 1 95.38 155 THR A O 1
ATOM 1170 N N . TYR A 1 156 ? 18.625 -13.164 -5.32 1 96.5 156 TYR A N 1
ATOM 1171 C CA . TYR A 1 156 ? 17.312 -13.188 -4.695 1 96.5 156 TYR A CA 1
ATOM 1172 C C . TYR A 1 156 ? 16.5 -11.961 -5.086 1 96.5 156 TYR A C 1
ATOM 1174 O O . TYR A 1 156 ? 16.156 -11.141 -4.234 1 96.5 156 TYR A O 1
ATOM 1182 N N . ASN A 1 157 ? 16.188 -11.867 -6.344 1 97.94 157 ASN A N 1
ATOM 1183 C CA . ASN A 1 157 ? 15.578 -10.672 -6.918 1 97.94 157 ASN A CA 1
ATOM 1184 C C . ASN A 1 157 ? 14.258 -11 -7.609 1 97.94 157 ASN A C 1
ATOM 1186 O O . ASN A 1 157 ? 13.914 -10.398 -8.625 1 97.94 157 ASN A O 1
ATOM 1190 N N . GLY A 1 158 ? 13.531 -11.93 -7.027 1 98.31 158 GLY A N 1
ATOM 1191 C CA . GLY A 1 158 ? 12.359 -12.5 -7.68 1 98.31 158 GLY A CA 1
ATOM 1192 C C . GLY A 1 158 ? 11.156 -11.586 -7.641 1 98.31 158 GLY A C 1
ATOM 1193 O O . GLY A 1 158 ? 10.016 -12.055 -7.566 1 98.31 158 GLY A O 1
ATOM 1194 N N . ILE A 1 159 ? 11.344 -10.266 -7.605 1 98.5 159 ILE A N 1
ATOM 1195 C CA . ILE A 1 159 ? 10.211 -9.344 -7.688 1 98.5 159 ILE A CA 1
ATOM 1196 C C . ILE A 1 159 ? 9.594 -9.414 -9.078 1 98.5 159 ILE A C 1
ATOM 1198 O O . ILE A 1 159 ? 10.297 -9.312 -10.086 1 98.5 159 ILE A O 1
ATOM 1202 N N . PHE A 1 160 ? 8.289 -9.562 -9.023 1 98.19 160 PHE A N 1
ATOM 1203 C CA . PHE A 1 160 ? 7.566 -9.875 -10.25 1 98.19 160 PHE A CA 1
ATOM 1204 C C . PHE A 1 160 ? 6.52 -8.805 -10.547 1 98.19 160 PHE A C 1
ATOM 1206 O O . PHE A 1 160 ? 5.977 -8.188 -9.633 1 98.19 160 PHE A O 1
ATOM 1213 N N . VAL A 1 161 ? 6.27 -8.508 -11.828 1 97.88 161 VAL A N 1
ATOM 1214 C CA . VAL A 1 161 ? 5.195 -7.664 -12.344 1 97.88 161 VAL A CA 1
ATOM 1215 C C . VAL A 1 161 ? 4.684 -8.234 -13.664 1 97.88 161 VAL A C 1
ATOM 1217 O O . VAL A 1 161 ? 5.434 -8.875 -14.398 1 97.88 161 VAL A O 1
ATOM 1220 N N . ARG A 1 162 ? 3.459 -8.031 -13.875 1 96.25 162 ARG A N 1
ATOM 1221 C CA . ARG A 1 162 ? 2.752 -8.344 -15.109 1 96.25 162 ARG A CA 1
ATOM 1222 C C . ARG A 1 162 ? 1.566 -7.406 -15.312 1 96.25 162 ARG A C 1
ATOM 1224 O O . ARG A 1 162 ? 1.338 -6.5 -14.508 1 96.25 162 ARG A O 1
ATOM 1231 N N . ASN A 1 163 ? 0.868 -7.539 -16.406 1 95.5 163 ASN A N 1
ATOM 1232 C CA . ASN A 1 163 ? -0.257 -6.656 -16.688 1 95.5 163 ASN A CA 1
ATOM 1233 C C . ASN A 1 163 ? -1.301 -6.699 -15.578 1 95.5 163 ASN A C 1
ATOM 1235 O O . ASN A 1 163 ? -1.993 -5.711 -15.336 1 95.5 163 ASN A O 1
ATOM 1239 N N . ASP A 1 164 ? -1.432 -7.824 -14.898 1 96.06 164 ASP A N 1
ATOM 1240 C CA . ASP A 1 164 ? -2.471 -7.98 -13.891 1 96.06 164 ASP A CA 1
ATOM 1241 C C . ASP A 1 164 ? -1.863 -8.062 -12.492 1 96.06 164 ASP A C 1
ATOM 1243 O O . ASP A 1 164 ? -2.547 -8.43 -11.531 1 96.06 164 ASP A O 1
ATOM 1247 N N . ILE A 1 165 ? -0.595 -7.781 -12.367 1 97.56 165 ILE A N 1
ATOM 1248 C CA . ILE A 1 165 ? 0.117 -7.855 -11.094 1 97.56 165 ILE A CA 1
ATOM 1249 C C . ILE A 1 165 ? 1.039 -6.645 -10.953 1 97.56 165 ILE A C 1
ATOM 1251 O O . ILE A 1 165 ? 1.894 -6.402 -11.805 1 97.56 165 ILE A O 1
ATOM 1255 N N . ASP A 1 166 ? 0.793 -5.973 -9.875 1 98.69 166 ASP A N 1
ATOM 1256 C CA . ASP A 1 166 ? 1.691 -4.859 -9.578 1 98.69 166 ASP A CA 1
ATOM 1257 C C . ASP A 1 166 ? 2.637 -5.207 -8.43 1 98.69 166 ASP A C 1
ATOM 1259 O O . ASP A 1 166 ? 2.332 -6.078 -7.609 1 98.69 166 ASP A O 1
ATOM 1263 N N . SER A 1 167 ? 3.783 -4.609 -8.375 1 98.88 167 SER A N 1
ATOM 1264 C CA . SER A 1 167 ? 4.699 -4.453 -7.246 1 98.88 167 SER A CA 1
ATOM 1265 C C . SER A 1 167 ? 5.051 -2.986 -7.02 1 98.88 167 SER A C 1
ATOM 1267 O O . SER A 1 167 ? 5.348 -2.26 -7.969 1 98.88 167 SER A O 1
ATOM 1269 N N . SER A 1 168 ? 5.012 -2.588 -5.746 1 98.88 168 SER A N 1
ATOM 1270 C CA . SER A 1 168 ? 5.113 -1.148 -5.535 1 98.88 168 SER A CA 1
ATOM 1271 C C . SER A 1 168 ? 5.875 -0.829 -4.254 1 98.88 168 SER A C 1
ATOM 1273 O O . SER A 1 168 ? 6.09 -1.709 -3.416 1 98.88 168 SER A O 1
ATOM 1275 N N . PHE A 1 169 ? 6.371 0.374 -4.184 1 98.94 169 PHE A N 1
ATOM 1276 C CA . PHE A 1 169 ? 7.031 1.009 -3.049 1 98.94 169 PHE A CA 1
ATOM 1277 C C . PHE A 1 169 ? 6.352 2.326 -2.695 1 98.94 169 PHE A C 1
ATOM 1279 O O . PHE A 1 169 ? 6.055 3.135 -3.576 1 98.94 169 PHE A O 1
ATOM 1286 N N . SER A 1 170 ? 5.996 2.449 -1.423 1 98.94 170 SER A N 1
ATOM 1287 C CA . SER A 1 170 ? 5.336 3.666 -0.958 1 98.94 170 SER A CA 1
ATOM 1288 C C . SER A 1 170 ? 6.086 4.285 0.216 1 98.94 170 SER A C 1
ATOM 1290 O O . SER A 1 170 ? 6.75 3.58 0.979 1 98.94 170 SER A O 1
ATOM 1292 N N . GLY A 1 171 ? 5.934 5.617 0.369 1 98.94 171 GLY A N 1
ATOM 1293 C CA . GLY A 1 171 ? 6.395 6.391 1.513 1 98.94 171 GLY A CA 1
ATOM 1294 C C . GLY A 1 171 ? 5.566 7.637 1.762 1 98.94 171 GLY A C 1
ATOM 1295 O O . GLY A 1 171 ? 5.047 8.242 0.82 1 98.94 171 GLY A O 1
ATOM 1296 N N . PHE A 1 172 ? 5.465 7.934 3.031 1 98.75 172 PHE A N 1
ATOM 1297 C CA . PHE A 1 172 ? 4.703 9.141 3.312 1 98.75 172 PHE A CA 1
ATOM 1298 C C . PHE A 1 172 ? 5.047 9.695 4.691 1 98.75 172 PHE A C 1
ATOM 1300 O O . PHE A 1 172 ? 5.41 8.938 5.594 1 98.75 172 PHE A O 1
ATOM 1307 N N . LEU A 1 173 ? 4.828 10.977 4.844 1 97.56 173 LEU A N 1
ATOM 1308 C CA . LEU A 1 173 ? 5.066 11.703 6.082 1 97.56 173 LEU A CA 1
ATOM 1309 C C . LEU A 1 173 ? 3.951 11.445 7.09 1 97.56 173 LEU A C 1
ATOM 1311 O O . LEU A 1 173 ? 2.77 11.547 6.758 1 97.56 173 LEU A O 1
ATOM 1315 N N . LEU A 1 174 ? 4.34 11.109 8.273 1 95.44 174 LEU A N 1
ATOM 1316 C CA . LEU A 1 174 ? 3.379 10.922 9.359 1 95.44 174 LEU A CA 1
ATOM 1317 C C . LEU A 1 174 ? 3.281 12.172 10.219 1 95.44 174 LEU A C 1
ATOM 1319 O O . LEU A 1 174 ? 2.182 12.602 10.578 1 95.44 174 LEU A O 1
ATOM 1323 N N . SER A 1 175 ? 4.469 12.727 10.523 1 93.06 175 SER A N 1
ATOM 1324 C CA . SER A 1 175 ? 4.52 13.914 11.359 1 93.06 175 SER A CA 1
ATOM 1325 C C . SER A 1 175 ? 5.789 14.719 11.109 1 93.06 175 SER A C 1
ATOM 1327 O O . SER A 1 175 ? 6.898 14.188 11.195 1 93.06 175 SER A O 1
ATOM 1329 N N . PRO A 1 176 ? 5.555 16.047 10.844 1 91.56 176 PRO A N 1
ATOM 1330 C CA . PRO A 1 176 ? 6.73 16.891 10.625 1 91.56 176 PRO A CA 1
ATOM 1331 C C . PRO A 1 176 ? 7.41 17.297 11.93 1 91.56 176 PRO A C 1
ATOM 1333 O O . PRO A 1 176 ? 6.809 17.188 13 1 91.56 176 PRO A O 1
ATOM 1336 N N . GLU A 1 177 ? 8.641 17.719 11.766 1 87.5 177 GLU A N 1
ATOM 1337 C CA . GLU A 1 177 ? 9.414 18.25 12.883 1 87.5 177 GLU A CA 1
ATOM 1338 C C . GLU A 1 177 ? 9.82 19.703 12.625 1 87.5 177 GLU A C 1
ATOM 1340 O O . GLU A 1 177 ? 10 20.109 11.477 1 87.5 177 GLU A O 1
ATOM 1345 N N . MET B 1 1 ? -14.82 115.812 33.062 1 29.5 1 MET B N 1
ATOM 1346 C CA . MET B 1 1 ? -15.148 114.438 33.406 1 29.5 1 MET B CA 1
ATOM 1347 C C . MET B 1 1 ? -14.773 113.5 32.281 1 29.5 1 MET B C 1
ATOM 1349 O O . MET B 1 1 ? -15.32 113.562 31.188 1 29.5 1 MET B O 1
ATOM 1353 N N . SER B 1 2 ? -13.453 113.062 32.25 1 34.12 2 SER B N 1
ATOM 1354 C CA . SER B 1 2 ? -12.539 112.438 31.312 1 34.12 2 SER B CA 1
ATOM 1355 C C . SER B 1 2 ? -12.984 111 31 1 34.12 2 SER B C 1
ATOM 1357 O O . SER B 1 2 ? -13.172 110.188 31.922 1 34.12 2 SER B O 1
ATOM 1359 N N . ARG B 1 3 ? -13.797 110.812 29.969 1 36.72 3 ARG B N 1
ATOM 1360 C CA . ARG B 1 3 ? -14.461 109.625 29.453 1 36.72 3 ARG B CA 1
ATOM 1361 C C . ARG B 1 3 ? -13.445 108.562 29.078 1 36.72 3 ARG B C 1
ATOM 1363 O O . ARG B 1 3 ? -12.734 108.688 28.078 1 36.72 3 ARG B O 1
ATOM 1370 N N . LEU B 1 4 ? -12.75 108.062 30.125 1 34.84 4 LEU B N 1
ATOM 1371 C CA . LEU B 1 4 ? -11.695 107.062 29.969 1 34.84 4 LEU B CA 1
ATOM 1372 C C . LEU B 1 4 ? -12.203 105.812 29.219 1 34.84 4 LEU B C 1
ATOM 1374 O O . LEU B 1 4 ? -13.195 105.188 29.609 1 34.84 4 LEU B O 1
ATOM 1378 N N . TRP B 1 5 ? -12.062 105.812 27.891 1 35.5 5 TRP B N 1
ATOM 1379 C CA . TRP B 1 5 ? -12.406 104.875 26.844 1 35.5 5 TRP B CA 1
ATOM 1380 C C . TRP B 1 5 ? -11.844 103.5 27.156 1 35.5 5 TRP B C 1
ATOM 1382 O O . TRP B 1 5 ? -10.625 103.312 27.172 1 35.5 5 TRP B O 1
ATOM 1392 N N . LEU B 1 6 ? -12.32 102.875 28.219 1 33.25 6 LEU B N 1
ATOM 1393 C CA . LEU B 1 6 ? -11.828 101.562 28.703 1 33.25 6 LEU B CA 1
ATOM 1394 C C . LEU B 1 6 ? -11.859 100.5 27.609 1 33.25 6 LEU B C 1
ATOM 1396 O O . LEU B 1 6 ? -12.914 100.25 27.031 1 33.25 6 LEU B O 1
ATOM 1400 N N . LEU B 1 7 ? -10.828 100.5 26.797 1 36.34 7 LEU B N 1
ATOM 1401 C CA . LEU B 1 7 ? -10.625 99.625 25.656 1 36.34 7 LEU B CA 1
ATOM 1402 C C . LEU B 1 7 ? -10.781 98.188 26.078 1 36.34 7 LEU B C 1
ATOM 1404 O O . LEU B 1 7 ? -10.109 97.688 27 1 36.34 7 LEU B O 1
ATOM 1408 N N . PRO B 1 8 ? -11.953 97.5 25.875 1 38.69 8 PRO B N 1
ATOM 1409 C CA . PRO B 1 8 ? -12.18 96.125 26.312 1 38.69 8 PRO B CA 1
ATOM 1410 C C . PRO B 1 8 ? -11.172 95.188 25.703 1 38.69 8 PRO B C 1
ATOM 1412 O O . PRO B 1 8 ? -10.883 95.25 24.5 1 38.69 8 PRO B O 1
ATOM 1415 N N . LEU B 1 9 ? -10.047 94.875 26.375 1 35.06 9 LEU B N 1
ATOM 1416 C CA . LEU B 1 9 ? -9.008 93.938 26.016 1 35.06 9 LEU B CA 1
ATOM 1417 C C . LEU B 1 9 ? -9.625 92.625 25.609 1 35.06 9 LEU B C 1
ATOM 1419 O O . LEU B 1 9 ? -10.266 91.938 26.438 1 35.06 9 LEU B O 1
ATOM 1423 N N . LEU B 1 10 ? -10.133 92.562 24.375 1 34.56 10 LEU B N 1
ATOM 1424 C CA . LEU B 1 10 ? -10.664 91.312 23.781 1 34.56 10 LEU B CA 1
ATOM 1425 C C . LEU B 1 10 ? -9.68 90.188 23.922 1 34.56 10 LEU B C 1
ATOM 1427 O O . LEU B 1 10 ? -8.609 90.188 23.312 1 34.56 10 LEU B O 1
ATOM 1431 N N . LEU B 1 11 ? -9.438 89.75 25.125 1 33.69 11 LEU B N 1
ATOM 1432 C CA . LEU B 1 11 ? -8.523 88.625 25.297 1 33.69 11 LEU B CA 1
ATOM 1433 C C . LEU B 1 11 ? -8.938 87.438 24.406 1 33.69 11 LEU B C 1
ATOM 1435 O O . LEU B 1 11 ? -10.094 87 24.422 1 33.69 11 LEU B O 1
ATOM 1439 N N . PRO B 1 12 ? -8.219 87.312 23.25 1 36.62 12 PRO B N 1
ATOM 1440 C CA . PRO B 1 12 ? -8.562 86.188 22.375 1 36.62 12 PRO B CA 1
ATOM 1441 C C . PRO B 1 12 ? -8.672 84.875 23.125 1 36.62 12 PRO B C 1
ATOM 1443 O O . PRO B 1 12 ? -7.922 84.625 24.078 1 36.62 12 PRO B O 1
ATOM 1446 N N . LEU B 1 13 ? -9.859 84.438 23.422 1 33.5 13 LEU B N 1
ATOM 1447 C CA . LEU B 1 13 ? -10.125 83.125 23.969 1 33.5 13 LEU B CA 1
ATOM 1448 C C . LEU B 1 13 ? -9.312 82.062 23.234 1 33.5 13 LEU B C 1
ATOM 1450 O O . LEU B 1 13 ? -9.492 81.875 22.031 1 33.5 13 LEU B O 1
ATOM 1454 N N . LEU B 1 14 ? -8 82.062 23.469 1 31.91 14 LEU B N 1
ATOM 1455 C CA . LEU B 1 14 ? -7.203 80.938 22.953 1 31.91 14 LEU B CA 1
ATOM 1456 C C . LEU B 1 14 ? -7.938 79.625 23.109 1 31.91 14 LEU B C 1
ATOM 1458 O O . LEU B 1 14 ? -8.273 79.25 24.234 1 31.91 14 LEU B O 1
ATOM 1462 N N . GLY B 1 15 ? -8.875 79.375 22.188 1 31.59 15 GLY B N 1
ATOM 1463 C CA . GLY B 1 15 ? -9.531 78.062 22.062 1 31.59 15 GLY B CA 1
ATOM 1464 C C . GLY B 1 15 ? -8.586 76.875 22.25 1 31.59 15 GLY B C 1
ATOM 1465 O O . GLY B 1 15 ? -7.609 76.75 21.516 1 31.59 15 GLY B O 1
ATOM 1466 N N . SER B 1 16 ? -8.227 76.562 23.547 1 29.95 16 SER B N 1
ATOM 1467 C CA . SER B 1 16 ? -7.465 75.375 23.859 1 29.95 16 SER B CA 1
ATOM 1468 C C . SER B 1 16 ? -7.984 74.188 23.078 1 29.95 16 SER B C 1
ATOM 1470 O O . SER B 1 16 ? -9.141 73.75 23.25 1 29.95 16 SER B O 1
ATOM 1472 N N . GLN B 1 17 ? -7.68 74.125 21.766 1 30.39 17 GLN B N 1
ATOM 1473 C CA . GLN B 1 17 ? -7.93 72.812 21.094 1 30.39 17 GLN B CA 1
ATOM 1474 C C . GLN B 1 17 ? -7.48 71.625 21.953 1 30.39 17 GLN B C 1
ATOM 1476 O O . GLN B 1 17 ? -6.301 71.562 22.297 1 30.39 17 GLN B O 1
ATOM 1481 N N . ALA B 1 18 ? -8.258 71.25 22.969 1 27.5 18 ALA B N 1
ATOM 1482 C CA . ALA B 1 18 ? -8.062 70 23.672 1 27.5 18 ALA B CA 1
ATOM 1483 C C . ALA B 1 18 ? -7.707 68.875 22.703 1 27.5 18 ALA B C 1
ATOM 1485 O O . ALA B 1 18 ? -8.461 68.625 21.781 1 27.5 18 ALA B O 1
ATOM 1486 N N . LEU B 1 19 ? -6.43 68.75 22.344 1 29.05 19 LEU B N 1
ATOM 1487 C CA . LEU B 1 19 ? -5.961 67.5 21.703 1 29.05 19 LEU B CA 1
ATOM 1488 C C . LEU B 1 19 ? -6.66 66.312 22.281 1 29.05 19 LEU B C 1
ATOM 1490 O O . LEU B 1 19 ? -6.539 66 23.484 1 29.05 19 LEU B O 1
ATOM 1494 N N . ALA B 1 20 ? -7.957 66.062 22 1 29.5 20 ALA B N 1
ATOM 1495 C CA . ALA B 1 20 ? -8.641 64.75 22.312 1 29.5 20 ALA B CA 1
ATOM 1496 C C . ALA B 1 20 ? -7.691 63.594 22.156 1 29.5 20 ALA B C 1
ATOM 1498 O O . ALA B 1 20 ? -7.102 63.375 21.094 1 29.5 20 ALA B O 1
ATOM 1499 N N . ALA B 1 21 ? -6.961 63.344 23.203 1 31.06 21 ALA B N 1
ATOM 1500 C CA . ALA B 1 21 ? -6.195 62.094 23.375 1 31.06 21 ALA B CA 1
ATOM 1501 C C . ALA B 1 21 ? -7.012 60.906 22.922 1 31.06 21 ALA B C 1
ATOM 1503 O O . ALA B 1 21 ? -7.891 60.438 23.656 1 31.06 21 ALA B O 1
ATOM 1504 N N . ASP B 1 22 ? -7.617 61.031 21.781 1 32.03 22 ASP B N 1
ATOM 1505 C CA . ASP B 1 22 ? -8.43 59.938 21.234 1 32.03 22 ASP B CA 1
ATOM 1506 C C . ASP B 1 22 ? -7.742 58.594 21.438 1 32.03 22 ASP B C 1
ATOM 1508 O O . ASP B 1 22 ? -8.234 57.562 20.969 1 32.03 22 ASP B O 1
ATOM 1512 N N . GLY B 1 23 ? -6.387 58.719 21.516 1 31.72 23 GLY B N 1
ATOM 1513 C CA . GLY B 1 23 ? -5.887 57.344 21.453 1 31.72 23 GLY B CA 1
ATOM 1514 C C . GLY B 1 23 ? -6.316 56.469 22.625 1 31.72 23 GLY B C 1
ATOM 1515 O O . GLY B 1 23 ? -5.629 56.438 23.641 1 31.72 23 GLY B O 1
ATOM 1516 N N . ALA B 1 24 ? -7.398 56.688 23.125 1 30.55 24 ALA B N 1
ATOM 1517 C CA . ALA B 1 24 ? -7.73 55.688 24.156 1 30.55 24 ALA B CA 1
ATOM 1518 C C . ALA B 1 24 ? -7.199 54.312 23.797 1 30.55 24 ALA B C 1
ATOM 1520 O O . ALA B 1 24 ? -7.5 53.781 22.734 1 30.55 24 ALA B O 1
ATOM 1521 N N . ALA B 1 25 ? -6.102 54 24.297 1 33.53 25 ALA B N 1
ATOM 1522 C CA . ALA B 1 25 ? -5.699 52.594 24.297 1 33.53 25 ALA B CA 1
ATOM 1523 C C . ALA B 1 25 ? -6.883 51.688 24.641 1 33.53 25 ALA B C 1
ATOM 1525 O O . ALA B 1 25 ? -7.469 51.812 25.719 1 33.53 25 ALA B O 1
ATOM 1526 N N . LYS B 1 26 ? -7.766 51.469 23.641 1 35.81 26 LYS B N 1
ATOM 1527 C CA . LYS B 1 26 ? -8.758 50.438 23.859 1 35.81 26 LYS B CA 1
ATOM 1528 C C . LYS B 1 26 ? -8.211 49.312 24.734 1 35.81 26 LYS B C 1
ATOM 1530 O O . LYS B 1 26 ? -7.191 48.688 24.422 1 35.81 26 LYS B O 1
ATOM 1535 N N . TYR B 1 27 ? -8.273 49.594 25.938 1 31.08 27 TYR B N 1
ATOM 1536 C CA . TYR B 1 27 ? -8.203 48.438 26.828 1 31.08 27 TYR B CA 1
ATOM 1537 C C . TYR B 1 27 ? -9.125 47.312 26.344 1 31.08 27 TYR B C 1
ATOM 1539 O O . TYR B 1 27 ? -10.344 47.469 26.297 1 31.08 27 TYR B O 1
ATOM 1547 N N . CYS B 1 28 ? -8.836 46.656 25.312 1 29.81 28 CYS B N 1
ATOM 1548 C CA . CYS B 1 28 ? -9.625 45.469 25.125 1 29.81 28 CYS B CA 1
ATOM 1549 C C . CYS B 1 28 ? -9.727 44.656 26.422 1 29.81 28 CYS B C 1
ATOM 1551 O O . CYS B 1 28 ? -8.711 44.25 26.984 1 29.81 28 CYS B O 1
ATOM 1553 N N . PRO B 1 29 ? -10.414 45.094 27.438 1 32.31 29 PRO B N 1
ATOM 1554 C CA . PRO B 1 29 ? -10.555 44.062 28.469 1 32.31 29 PRO B CA 1
ATOM 1555 C C . PRO B 1 29 ? -10.555 42.625 27.891 1 32.31 29 PRO B C 1
ATOM 1557 O O . PRO B 1 29 ? -10.883 41.688 28.578 1 32.31 29 PRO B O 1
ATOM 1560 N N . GLY B 1 30 ? -10.844 42.625 26.609 1 32.06 30 GLY B N 1
ATOM 1561 C CA . GLY B 1 30 ? -11.219 41.281 26.203 1 32.06 30 GLY B CA 1
ATOM 1562 C C . GLY B 1 30 ? -10.312 40.219 26.781 1 32.06 30 GLY B C 1
ATOM 1563 O O . GLY B 1 30 ? -9.172 40.5 27.156 1 32.06 30 GLY B O 1
ATOM 1564 N N . GLN B 1 31 ? -10.953 39.25 27.531 1 32.47 31 GLN B N 1
ATOM 1565 C CA . GLN B 1 31 ? -10.25 38 27.766 1 32.47 31 GLN B CA 1
ATOM 1566 C C . GLN B 1 31 ? -9.117 37.781 26.75 1 32.47 31 GLN B C 1
ATOM 1568 O O . GLN B 1 31 ? -9.297 38.031 25.562 1 32.47 31 GLN B O 1
ATOM 1573 N N . CYS B 1 32 ? -7.934 38.125 27.141 1 33.22 32 CYS B N 1
ATOM 1574 C CA . CYS B 1 32 ? -6.824 37.562 26.359 1 33.22 32 CYS B CA 1
ATOM 1575 C C . CYS B 1 32 ? -7.27 36.375 25.531 1 33.22 32 CYS B C 1
ATOM 1577 O O . CYS B 1 32 ? -7.77 35.375 26.094 1 33.22 32 CYS B O 1
ATOM 1579 N N . CYS B 1 33 ? -8.133 36.469 24.625 1 34.69 33 CYS B N 1
ATOM 1580 C CA . CYS B 1 33 ? -8.289 35.281 23.797 1 34.69 33 CYS B CA 1
ATOM 1581 C C . CYS B 1 33 ? -6.988 34.469 23.766 1 34.69 33 CYS B C 1
ATOM 1583 O O . CYS B 1 33 ? -6.785 33.656 22.859 1 34.69 33 CYS B O 1
ATOM 1585 N N . CYS B 1 34 ? -5.898 34.969 24.391 1 32.47 34 CYS B N 1
ATOM 1586 C CA . CYS B 1 34 ? -4.801 34.062 24.672 1 32.47 34 CYS B CA 1
ATOM 1587 C C . CYS B 1 34 ? -5.32 32.75 25.25 1 32.47 34 CYS B C 1
ATOM 1589 O O . CYS B 1 34 ? -4.559 31.984 25.828 1 32.47 34 CYS B O 1
ATOM 1591 N N . ASP B 1 35 ? -6.461 32.688 25.875 1 32.88 35 ASP B N 1
ATOM 1592 C CA . ASP B 1 35 ? -6.707 31.266 25.969 1 32.88 35 ASP B CA 1
ATOM 1593 C C . ASP B 1 35 ? -5.992 30.5 24.844 1 32.88 35 ASP B C 1
ATOM 1595 O O . ASP B 1 35 ? -6.566 30.281 23.781 1 32.88 35 ASP B O 1
ATOM 1599 N N . CYS B 1 36 ? -4.859 31.047 24.406 1 33.34 36 CYS B N 1
ATOM 1600 C CA . CYS B 1 36 ? -3.891 30 24.109 1 33.34 36 CYS B CA 1
ATOM 1601 C C . CYS B 1 36 ? -4.152 28.766 24.953 1 33.34 36 CYS B C 1
ATOM 1603 O O . CYS B 1 36 ? -3.887 28.766 26.156 1 33.34 36 CYS B O 1
ATOM 1605 N N . GLU B 1 37 ? -5.34 28.5 25.391 1 34.44 37 GLU B N 1
ATOM 1606 C CA . GLU B 1 37 ? -5.273 27.141 25.938 1 34.44 37 GLU B CA 1
ATOM 1607 C C . GLU B 1 37 ? -3.859 26.578 25.828 1 34.44 37 GLU B C 1
ATOM 1609 O O . GLU B 1 37 ? -3.061 27.031 25.016 1 34.44 37 GLU B O 1
ATOM 1614 N N . ASP B 1 38 ? -3.283 25.891 27.031 1 35.12 38 ASP B N 1
ATOM 1615 C CA . ASP B 1 38 ? -2.104 25.031 27 1 35.12 38 ASP B CA 1
ATOM 1616 C C . ASP B 1 38 ? -1.656 24.766 25.562 1 35.12 38 ASP B C 1
ATOM 1618 O O . ASP B 1 38 ? -2.461 24.359 24.719 1 35.12 38 ASP B O 1
ATOM 1622 N N . ASP B 1 39 ? -0.868 25.703 24.922 1 38 39 ASP B N 1
ATOM 1623 C CA . ASP B 1 39 ? 0.1 25.25 23.922 1 38 39 ASP B CA 1
ATOM 1624 C C . ASP B 1 39 ? 0.261 23.734 23.969 1 38 39 ASP B C 1
ATOM 1626 O O . ASP B 1 39 ? 1.332 23.219 24.312 1 38 39 ASP B O 1
ATOM 1630 N N . GLN B 1 40 ? -0.329 23.109 24.891 1 35.97 40 GLN B N 1
ATOM 1631 C CA . GLN B 1 40 ? -0.244 21.688 24.625 1 35.97 40 GLN B CA 1
ATOM 1632 C C . GLN B 1 40 ? 0.076 21.422 23.156 1 35.97 40 GLN B C 1
ATOM 1634 O O . GLN B 1 40 ? -0.283 22.203 22.281 1 35.97 40 GLN B O 1
ATOM 1639 N N . GLY B 1 41 ? 1.34 21.031 22.922 1 40.03 41 GLY B N 1
ATOM 1640 C CA . GLY B 1 41 ? 1.845 20.688 21.594 1 40.03 41 GLY B CA 1
ATOM 1641 C C . GLY B 1 41 ? 0.765 20.656 20.531 1 40.03 41 GLY B C 1
ATOM 1642 O O . GLY B 1 41 ? 0.093 19.641 20.344 1 40.03 41 GLY B O 1
ATOM 1643 N N . GLY B 1 42 ? -0.055 21.641 20.484 1 43.22 42 GLY B N 1
ATOM 1644 C CA . GLY B 1 42 ? -1.222 21.766 19.625 1 43.22 42 GLY B CA 1
ATOM 1645 C C . GLY B 1 42 ? -1.082 21.031 18.312 1 43.22 42 GLY B C 1
ATOM 1646 O O . GLY B 1 42 ? -0.253 21.391 17.469 1 43.22 42 GLY B O 1
ATOM 1647 N N . TYR B 1 43 ? -1.095 19.922 18.484 1 51.84 43 TYR B N 1
ATOM 1648 C CA . TYR B 1 43 ? -1.16 19.203 17.219 1 51.84 43 TYR B CA 1
ATOM 1649 C C . TYR B 1 43 ? -2.201 19.828 16.297 1 51.84 43 TYR B C 1
ATOM 1651 O O . TYR B 1 43 ? -3.295 20.188 16.734 1 51.84 43 TYR B O 1
ATOM 1659 N N . ALA B 1 44 ? -1.795 21.031 15.516 1 56.22 44 ALA B N 1
ATOM 1660 C CA . ALA B 1 44 ? -2.682 21.5 14.453 1 56.22 44 ALA B CA 1
ATOM 1661 C C . ALA B 1 44 ? -3.783 20.484 14.172 1 56.22 44 ALA B C 1
ATOM 1663 O O . ALA B 1 44 ? -3.539 19.281 14.18 1 56.22 44 ALA B O 1
ATOM 1664 N N . LYS B 1 45 ? -5.09 20.859 14.414 1 68.12 45 LYS B N 1
ATOM 1665 C CA . LYS B 1 45 ? -6.238 19.984 14.211 1 68.12 45 LYS B CA 1
ATOM 1666 C C . LYS B 1 45 ? -6.34 19.531 12.758 1 68.12 45 LYS B C 1
ATOM 1668 O O . LYS B 1 45 ? -6.297 20.359 11.844 1 68.12 45 LYS B O 1
ATOM 1673 N N . MET B 1 46 ? -5.977 18.328 12.469 1 75.88 46 MET B N 1
ATOM 1674 C CA . MET B 1 46 ? -6.195 17.703 11.164 1 75.88 46 MET B CA 1
ATOM 1675 C C . MET B 1 46 ? -7.574 17.062 11.094 1 75.88 46 MET B C 1
ATOM 1677 O O . MET B 1 46 ? -8.039 16.469 12.078 1 75.88 46 MET B O 1
ATOM 1681 N N . PRO B 1 47 ? -8.32 17.406 9.977 1 86.81 47 PRO B N 1
ATOM 1682 C CA . PRO B 1 47 ? -9.555 16.625 9.836 1 86.81 47 PRO B CA 1
ATOM 1683 C C . PRO B 1 47 ? -9.336 15.125 10.023 1 86.81 47 PRO B C 1
ATOM 1685 O O . PRO B 1 47 ? -8.281 14.602 9.648 1 86.81 47 PRO B O 1
ATOM 1688 N N . LYS B 1 48 ? -10.328 14.617 10.656 1 89.31 48 LYS B N 1
ATOM 1689 C CA . LYS B 1 48 ? -10.227 13.18 10.906 1 89.31 48 LYS B CA 1
ATOM 1690 C C . LYS B 1 48 ? -10.977 12.383 9.844 1 89.31 48 LYS B C 1
ATOM 1692 O O . LYS B 1 48 ? -12.18 12.57 9.648 1 89.31 48 LYS B O 1
ATOM 1697 N N . SER B 1 49 ? -10.367 11.562 9.148 1 97.19 49 SER B N 1
ATOM 1698 C CA . SER B 1 49 ? -10.906 10.602 8.195 1 97.19 49 SER B CA 1
ATOM 1699 C C . SER B 1 49 ? -10.078 9.32 8.172 1 97.19 49 SER B C 1
ATOM 1701 O O . SER B 1 49 ? -8.984 9.289 7.617 1 97.19 49 SER B O 1
ATOM 1703 N N . ALA B 1 50 ? -10.633 8.32 8.836 1 98.62 50 ALA B N 1
ATOM 1704 C CA . ALA B 1 50 ? -9.922 7.047 8.953 1 98.62 50 ALA B CA 1
ATOM 1705 C C . ALA B 1 50 ? -10.891 5.902 9.227 1 98.62 50 ALA B C 1
ATOM 1707 O O . ALA B 1 50 ? -11.867 6.074 9.969 1 98.62 50 ALA B O 1
ATOM 1708 N N . PHE B 1 51 ? -10.57 4.797 8.617 1 98.81 51 PHE B N 1
ATOM 1709 C CA . PHE B 1 51 ? -11.414 3.643 8.898 1 98.81 51 PHE B CA 1
ATOM 1710 C C . PHE B 1 51 ? -10.602 2.352 8.828 1 98.81 51 PHE B C 1
ATOM 1712 O O . PHE B 1 51 ? -9.57 2.295 8.156 1 98.81 51 PHE B O 1
ATOM 1719 N N . THR B 1 52 ? -11.016 1.366 9.555 1 98.94 52 THR B N 1
ATOM 1720 C CA . THR B 1 52 ? -10.719 -0.05 9.359 1 98.94 52 THR B CA 1
ATOM 1721 C C . THR B 1 52 ? -12 -0.88 9.438 1 98.94 52 THR B C 1
ATOM 1723 O O . THR B 1 52 ? -12.758 -0.773 10.406 1 98.94 52 THR B O 1
ATOM 1726 N N . ALA B 1 53 ? -12.203 -1.608 8.406 1 98.88 53 ALA B N 1
ATOM 1727 C CA . ALA B 1 53 ? -13.359 -2.498 8.344 1 98.88 53 ALA B CA 1
ATOM 1728 C C . ALA B 1 53 ? -12.93 -3.934 8.055 1 98.88 53 ALA B C 1
ATOM 1730 O O . ALA B 1 53 ? -12.039 -4.168 7.234 1 98.88 53 ALA B O 1
ATOM 1731 N N . LYS B 1 54 ? -13.594 -4.91 8.695 1 98.69 54 LYS B N 1
ATOM 1732 C CA . LYS B 1 54 ? -13.312 -6.332 8.508 1 98.69 54 LYS B CA 1
ATOM 1733 C C . LYS B 1 54 ? -14.422 -7.012 7.707 1 98.69 54 LYS B C 1
ATOM 1735 O O . LYS B 1 54 ? -15.531 -6.492 7.613 1 98.69 54 LYS B O 1
ATOM 1740 N N . LEU B 1 55 ? -14.031 -8.086 7.184 1 98.44 55 LEU B N 1
ATOM 1741 C CA . LEU B 1 55 ? -14.977 -8.906 6.43 1 98.44 55 LEU B CA 1
ATOM 1742 C C . LEU B 1 55 ? -15.594 -9.977 7.324 1 98.44 55 LEU B C 1
ATOM 1744 O O . LEU B 1 55 ? -14.891 -10.633 8.102 1 98.44 55 LEU B O 1
ATOM 1748 N N . SER B 1 56 ? -16.906 -10.219 7.207 1 98 56 SER B N 1
ATOM 1749 C CA . SER B 1 56 ? -17.562 -11.195 8.078 1 98 56 SER B CA 1
ATOM 1750 C C . SER B 1 56 ? -17.75 -12.531 7.367 1 98 56 SER B C 1
ATOM 1752 O O . SER B 1 56 ? -17.953 -13.562 8.016 1 98 56 SER B O 1
ATOM 1754 N N . MET B 1 57 ? -17.797 -12.523 6.012 1 97.69 57 MET B N 1
ATOM 1755 C CA . MET B 1 57 ? -18 -13.742 5.23 1 97.69 57 MET B CA 1
ATOM 1756 C C . MET B 1 57 ? -16.906 -13.914 4.188 1 97.69 57 MET B C 1
ATOM 1758 O O . MET B 1 57 ? -16.531 -12.953 3.512 1 97.69 57 MET B O 1
ATOM 1762 N N . PRO B 1 58 ? -16.438 -15.102 4.055 1 98 58 PRO B N 1
ATOM 1763 C CA . PRO B 1 58 ? -15.367 -1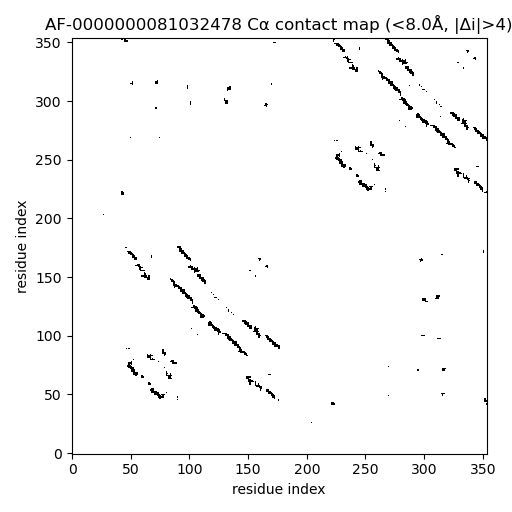5.336 3.08 1 98 58 PRO B CA 1
ATOM 1764 C C . PRO B 1 58 ? -15.875 -15.32 1.638 1 98 58 PRO B C 1
ATOM 1766 O O . PRO B 1 58 ? -17.078 -15.336 1.403 1 98 58 PRO B O 1
ATOM 1769 N N . ARG B 1 59 ? -14.938 -15.234 0.685 1 97.62 59 ARG B N 1
ATOM 1770 C CA . ARG B 1 59 ? -15.172 -15.375 -0.75 1 97.62 59 ARG B CA 1
ATOM 1771 C C . ARG B 1 59 ? -16.172 -14.336 -1.24 1 97.62 59 ARG B C 1
ATOM 1773 O O . ARG B 1 59 ? -17.219 -14.68 -1.786 1 97.62 59 ARG B O 1
ATOM 1780 N N . PRO B 1 60 ? -15.766 -13.125 -1.119 1 98.19 60 PRO B N 1
ATOM 1781 C CA . PRO B 1 60 ? -16.672 -12.086 -1.6 1 98.19 60 PRO B CA 1
ATOM 1782 C C . PRO B 1 60 ? -17 -12.211 -3.088 1 98.19 60 PRO B C 1
ATOM 1784 O O . PRO B 1 60 ? -16.234 -12.852 -3.828 1 98.19 60 PRO B O 1
ATOM 1787 N N . ALA B 1 61 ? -18.125 -11.633 -3.531 1 97.62 61 ALA B N 1
ATOM 1788 C CA . ALA B 1 61 ? -18.484 -11.617 -4.945 1 97.62 61 ALA B CA 1
ATOM 1789 C C . ALA B 1 61 ? -17.469 -10.82 -5.766 1 97.62 61 ALA B C 1
ATOM 1791 O O . ALA B 1 61 ? -16.891 -9.852 -5.273 1 97.62 61 ALA B O 1
ATOM 1792 N N . SER B 1 62 ? -17.359 -11.227 -7.031 1 97.88 62 SER B N 1
ATOM 1793 C CA . SER B 1 62 ? -16.344 -10.625 -7.898 1 97.88 62 SER B CA 1
ATOM 1794 C C . SER B 1 62 ? -16.938 -9.5 -8.742 1 97.88 62 SER B C 1
ATOM 1796 O O . SER B 1 62 ? -18.109 -9.531 -9.086 1 97.88 62 SER B O 1
ATOM 1798 N N . GLY B 1 63 ? -16.031 -8.508 -9.047 1 97.88 63 GLY B N 1
ATOM 1799 C CA . GLY B 1 63 ? -16.391 -7.473 -10.008 1 97.88 63 GLY B CA 1
ATOM 1800 C C . GLY B 1 63 ? -17.219 -6.363 -9.406 1 97.88 63 GLY B C 1
ATOM 1801 O O . GLY B 1 63 ? -17.766 -5.527 -10.133 1 97.88 63 GLY B O 1
ATOM 1802 N N . ILE B 1 64 ? -17.438 -6.445 -8.117 1 98.44 64 ILE B N 1
ATOM 1803 C CA . ILE B 1 64 ? -18.172 -5.414 -7.383 1 98.44 64 ILE B CA 1
ATOM 1804 C C . ILE B 1 64 ? -17.391 -5.051 -6.113 1 98.44 64 ILE B C 1
ATOM 1806 O O . ILE B 1 64 ? -16.516 -5.797 -5.68 1 98.44 64 ILE B O 1
ATOM 1810 N N . PRO B 1 65 ? -17.688 -3.867 -5.492 1 98.81 65 PRO B N 1
ATOM 1811 C CA . PRO B 1 65 ? -17 -3.531 -4.246 1 98.81 65 PRO B CA 1
ATOM 1812 C C . PRO B 1 65 ? -17.156 -4.602 -3.168 1 98.81 65 PRO B C 1
ATOM 1814 O O . PRO B 1 65 ? -18.281 -5.066 -2.922 1 98.81 65 PRO B O 1
ATOM 1817 N N . ILE B 1 66 ? -16.047 -5.043 -2.619 1 98.88 66 ILE B N 1
ATOM 1818 C CA . ILE B 1 66 ? -16.141 -5.926 -1.461 1 98.88 66 ILE B CA 1
ATOM 1819 C C . ILE B 1 66 ? -16.75 -5.172 -0.279 1 98.88 66 ILE B C 1
ATOM 1821 O O . ILE B 1 66 ? -16.281 -4.082 0.071 1 98.88 66 ILE B O 1
ATOM 1825 N N . LYS B 1 67 ? -17.719 -5.73 0.312 1 98.75 67 LYS B N 1
ATOM 1826 C CA . LYS B 1 67 ? -18.359 -5.102 1.466 1 98.75 67 LYS B CA 1
ATOM 1827 C C . LYS B 1 67 ? -17.719 -5.574 2.77 1 98.75 67 LYS B C 1
ATOM 1829 O O . LYS B 1 67 ? -18.203 -6.535 3.383 1 98.75 67 LYS B O 1
ATOM 1834 N N . PHE B 1 68 ? -16.703 -4.953 3.15 1 98.81 68 PHE B N 1
ATOM 1835 C CA . PHE B 1 68 ? -16.234 -5.145 4.516 1 98.81 68 PHE B CA 1
ATOM 1836 C C . PHE B 1 68 ? -17.219 -4.57 5.52 1 98.81 68 PHE B C 1
ATOM 1838 O O . PHE B 1 68 ? -17.359 -3.35 5.637 1 98.81 68 PHE B O 1
ATOM 1845 N N . ASP B 1 69 ? -17.781 -5.414 6.301 1 98.56 69 ASP B N 1
ATOM 1846 C CA . ASP B 1 69 ? -19.047 -5.016 6.898 1 98.56 69 ASP B CA 1
ATOM 1847 C C . ASP B 1 69 ? -18.922 -4.922 8.422 1 98.56 69 ASP B C 1
ATOM 1849 O O . ASP B 1 69 ? -19.891 -4.566 9.102 1 98.56 69 ASP B O 1
ATOM 1853 N N . VAL B 1 70 ? -17.797 -5.191 9.008 1 98.19 70 VAL B N 1
ATOM 1854 C CA . VAL B 1 70 ? -17.578 -5.078 10.445 1 98.19 70 VAL B CA 1
ATOM 1855 C C . VAL B 1 70 ? -16.609 -3.932 10.742 1 98.19 70 VAL B C 1
ATOM 1857 O O . VAL B 1 70 ? -15.414 -4.027 10.453 1 98.19 70 VAL B O 1
ATOM 1860 N N . MET B 1 71 ? -17.141 -2.895 11.398 1 98.19 71 MET B N 1
ATOM 1861 C CA . MET B 1 71 ? -16.328 -1.703 11.625 1 98.19 71 MET B CA 1
ATOM 1862 C C . MET B 1 71 ? -15.445 -1.871 12.859 1 98.19 71 MET B C 1
ATOM 1864 O O . MET B 1 71 ? -15.938 -2.199 13.938 1 98.19 71 MET B O 1
ATOM 1868 N N . LEU B 1 72 ? -14.18 -1.656 12.758 1 98.06 72 LEU B N 1
ATOM 1869 C CA . LEU B 1 72 ? -13.273 -1.455 13.883 1 98.06 72 LEU B CA 1
ATOM 1870 C C . LEU B 1 72 ? -13.18 0.023 14.242 1 98.06 72 LEU B C 1
ATOM 1872 O O . LEU B 1 72 ? -13.227 0.381 15.422 1 98.06 72 LEU B O 1
ATOM 1876 N N . THR B 1 73 ? -12.984 0.84 13.242 1 98.44 73 THR B N 1
ATOM 1877 C CA . THR B 1 73 ? -12.938 2.295 13.336 1 98.44 73 THR B CA 1
ATOM 1878 C C . THR B 1 73 ? -13.516 2.941 12.086 1 98.44 73 THR B C 1
ATOM 1880 O O . THR B 1 73 ? -13.352 2.426 10.977 1 98.44 73 THR B O 1
ATOM 1883 N N . ASN B 1 74 ? -14.203 4.016 12.289 1 98.19 74 ASN B N 1
ATOM 1884 C CA . ASN B 1 74 ? -14.719 4.812 11.18 1 98.19 74 ASN B CA 1
ATOM 1885 C C . ASN B 1 74 ? -14.828 6.289 11.547 1 98.19 74 ASN B C 1
ATOM 1887 O O . ASN B 1 74 ? -15.93 6.848 11.578 1 98.19 74 ASN B O 1
ATOM 1891 N N . SER B 1 75 ? -13.703 6.844 11.781 1 95.75 75 SER B N 1
ATOM 1892 C CA . SER B 1 75 ? -13.656 8.258 12.148 1 95.75 75 SER B CA 1
ATOM 1893 C C . SER B 1 75 ? -14.109 9.141 11 1 95.75 75 SER B C 1
ATOM 1895 O O . SER B 1 75 ? -13.508 9.133 9.922 1 95.75 75 SER B O 1
ATOM 1897 N N . GLY B 1 76 ? -15.172 9.93 11.141 1 95.56 76 GLY B N 1
ATOM 1898 C CA . GLY B 1 76 ? -15.766 10.758 10.102 1 95.56 76 GLY B CA 1
ATOM 1899 C C . GLY B 1 76 ? -16.891 10.07 9.367 1 95.56 76 GLY B C 1
ATOM 1900 O O . GLY B 1 76 ? -17.672 10.727 8.656 1 95.56 76 GLY B O 1
ATOM 1901 N N . ASN B 1 77 ? -16.953 8.734 9.492 1 97.88 77 ASN B N 1
ATOM 1902 C CA . ASN B 1 77 ? -17.984 7.914 8.883 1 97.88 77 ASN B CA 1
ATOM 1903 C C . ASN B 1 77 ? -17.969 8.031 7.359 1 97.88 77 ASN B C 1
ATOM 1905 O O . ASN B 1 77 ? -19.016 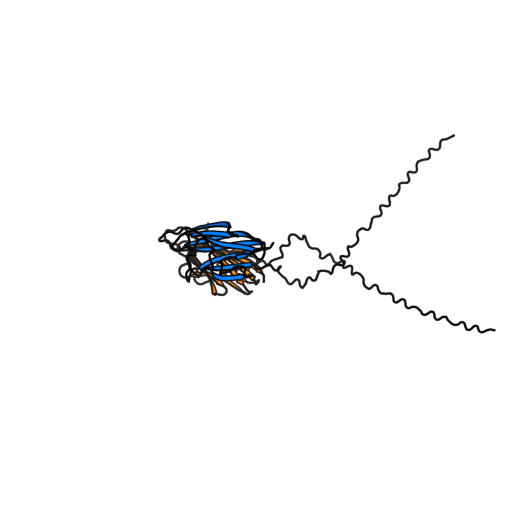8.156 6.73 1 97.88 77 ASN B O 1
ATOM 1909 N N . HIS B 1 78 ? -16.781 8.008 6.828 1 98.75 78 HIS B N 1
ATOM 1910 C CA . HIS B 1 78 ? -16.656 8.203 5.387 1 98.75 78 HIS B CA 1
ATOM 1911 C C . HIS B 1 78 ? -16.609 6.863 4.656 1 98.75 78 HIS B C 1
ATOM 1913 O O . HIS B 1 78 ? -16.641 6.82 3.426 1 98.75 78 HIS B O 1
ATOM 1919 N N . TYR B 1 79 ? -16.453 5.723 5.375 1 98.88 79 TYR B N 1
ATOM 1920 C CA . TYR B 1 79 ? -16.641 4.387 4.824 1 98.88 79 TYR B CA 1
ATOM 1921 C C . TYR B 1 79 ? -18.062 3.885 5.07 1 98.88 79 TYR B C 1
ATOM 1923 O O . TYR B 1 79 ? -18.594 4.035 6.172 1 98.88 79 TYR B O 1
ATOM 1931 N N . ASP B 1 80 ? -18.625 3.359 4.035 1 98.88 80 ASP B N 1
ATOM 1932 C CA . ASP B 1 80 ? -19.969 2.814 4.129 1 98.88 80 ASP B CA 1
ATOM 1933 C C . ASP B 1 80 ? -19.953 1.289 4.051 1 98.88 80 ASP B C 1
ATOM 1935 O O . ASP B 1 80 ? -19.766 0.72 2.973 1 98.88 80 ASP B O 1
ATOM 1939 N N . PRO B 1 81 ? -20.234 0.596 5.16 1 98.38 81 PRO B N 1
ATOM 1940 C CA . PRO B 1 81 ? -20.172 -0.867 5.164 1 98.38 81 PRO B CA 1
ATOM 1941 C C . PRO B 1 81 ? -21.281 -1.515 4.336 1 98.38 81 PRO B C 1
ATOM 1943 O O . PRO B 1 81 ? -21.203 -2.703 4.016 1 98.38 81 PRO B O 1
ATOM 1946 N N . SER B 1 82 ? -22.234 -0.809 3.957 1 98.38 82 SER B N 1
ATOM 1947 C CA . SER B 1 82 ? -23.312 -1.372 3.162 1 98.38 82 SER B CA 1
ATOM 1948 C C . SER B 1 82 ? -22.969 -1.398 1.68 1 98.38 82 SER B C 1
ATOM 1950 O O . SER B 1 82 ? -23.5 -2.207 0.921 1 98.38 82 SER B O 1
ATOM 1952 N N . THR B 1 83 ? -22.047 -0.569 1.237 1 98.56 83 THR B N 1
ATOM 1953 C CA . THR B 1 83 ? -21.656 -0.521 -0.167 1 98.56 83 THR B CA 1
ATOM 1954 C C . THR B 1 83 ? -20.219 -0.996 -0.345 1 98.56 83 THR B C 1
ATOM 1956 O O . THR B 1 83 ? -19.812 -1.369 -1.448 1 98.56 83 THR B O 1
ATOM 1959 N N . GLY B 1 84 ? -19.438 -0.919 0.731 1 98.81 84 GLY B N 1
ATOM 1960 C CA . GLY B 1 84 ? -18.031 -1.268 0.653 1 98.81 84 GLY B CA 1
ATOM 1961 C C . GLY B 1 84 ? -17.156 -0.135 0.136 1 98.81 84 GLY B C 1
ATOM 1962 O O . GLY B 1 84 ? -16 -0.35 -0.234 1 98.81 84 GLY B O 1
ATOM 1963 N N . LYS B 1 85 ? -17.688 1.103 0.15 1 98.94 85 LYS B N 1
ATOM 1964 C CA . LYS B 1 85 ? -16.969 2.203 -0.49 1 98.94 85 LYS B CA 1
ATOM 1965 C C . LYS B 1 85 ? -16.609 3.283 0.525 1 98.94 85 LYS B C 1
ATOM 1967 O O . LYS B 1 85 ? -17.391 3.607 1.41 1 98.94 85 LYS B O 1
ATOM 1972 N N . PHE B 1 86 ? -15.406 3.736 0.432 1 98.94 86 PHE B N 1
ATOM 1973 C CA . PHE B 1 86 ? -15.016 4.996 1.055 1 98.94 86 PHE B CA 1
ATOM 1974 C C . PHE B 1 86 ? -15.367 6.176 0.159 1 98.94 86 PHE B C 1
ATOM 1976 O O . PHE B 1 86 ? -15.094 6.156 -1.042 1 98.94 86 PHE B O 1
ATOM 1983 N N . THR B 1 87 ? -15.953 7.184 0.756 1 98.94 87 THR B N 1
ATOM 1984 C CA . THR B 1 87 ? -16.234 8.414 0.025 1 98.94 87 THR B CA 1
ATOM 1985 C C . THR B 1 87 ? -15.5 9.594 0.644 1 98.94 87 THR B C 1
ATOM 1987 O O . THR B 1 87 ? -15.711 9.922 1.812 1 98.94 87 THR B O 1
ATOM 1990 N N . CYS B 1 88 ? -14.781 10.234 -0.167 1 98.81 88 CYS B N 1
ATOM 1991 C CA . CYS B 1 88 ? -13.93 11.32 0.316 1 98.81 88 CYS B CA 1
ATOM 1992 C C . CYS B 1 88 ? -14.75 12.562 0.62 1 98.81 88 CYS B C 1
ATOM 1994 O O . CYS B 1 88 ? -15.484 13.047 -0.24 1 98.81 88 CYS B O 1
ATOM 1996 N N . VAL B 1 89 ? -14.547 13.039 1.807 1 98.19 89 VAL B N 1
ATOM 1997 C CA . VAL B 1 89 ? -15.172 14.289 2.221 1 98.19 89 VAL B CA 1
ATOM 1998 C C . VAL B 1 89 ? -14.133 15.406 2.254 1 98.19 89 VAL B C 1
ATOM 2000 O O . VAL B 1 89 ? -14.391 16.516 1.79 1 98.19 89 VAL B O 1
ATOM 2003 N N . TYR B 1 90 ? -12.93 15.117 2.754 1 95.44 90 TYR B N 1
ATOM 2004 C CA . TYR B 1 90 ? -11.836 16.078 2.834 1 95.44 90 TYR B CA 1
ATOM 2005 C C . TYR B 1 90 ? -10.789 15.805 1.759 1 95.44 90 TYR B C 1
ATOM 2007 O O . TYR B 1 90 ? -10.055 14.82 1.839 1 95.44 90 TYR B O 1
ATOM 2015 N N . PRO B 1 91 ? -10.742 16.703 0.72 1 96.38 91 PRO B N 1
ATOM 2016 C CA . PRO B 1 91 ? -9.719 16.5 -0.301 1 96.38 91 PRO B CA 1
ATOM 2017 C C . PRO B 1 91 ? -8.312 16.406 0.288 1 96.38 91 PRO B C 1
ATOM 2019 O O . PRO B 1 91 ? -7.996 17.094 1.257 1 96.38 91 PRO B O 1
ATOM 2022 N N . GLY B 1 92 ? -7.461 15.547 -0.276 1 95.5 92 GLY B N 1
ATOM 2023 C CA . GLY B 1 92 ? -6.102 15.391 0.216 1 95.5 92 GLY B CA 1
ATOM 2024 C C . GLY B 1 92 ? -5.469 14.07 -0.198 1 95.5 92 GLY B C 1
ATOM 2025 O O . GLY B 1 92 ? -5.902 13.445 -1.167 1 95.5 92 GLY B O 1
ATOM 2026 N N . THR B 1 93 ? -4.352 13.781 0.452 1 96.88 93 THR B N 1
ATOM 2027 C CA . THR B 1 93 ? -3.611 12.539 0.233 1 96.88 93 THR B CA 1
ATOM 2028 C C . THR B 1 93 ? -3.992 11.492 1.272 1 96.88 93 THR B C 1
ATOM 2030 O O . THR B 1 93 ? -4.043 11.781 2.469 1 96.88 93 THR B O 1
ATOM 2033 N N . TYR B 1 94 ? -4.344 10.32 0.808 1 98.31 94 TYR B N 1
ATOM 2034 C CA . TYR B 1 94 ? -4.781 9.211 1.651 1 98.31 94 TYR B CA 1
ATOM 2035 C C . TYR B 1 94 ? -3.912 7.98 1.434 1 98.31 94 TYR B C 1
ATOM 2037 O O . TYR B 1 94 ? -3.289 7.832 0.379 1 98.31 94 TYR B O 1
ATOM 2045 N N . TYR B 1 95 ? -3.885 7.164 2.432 1 98.81 95 TYR B N 1
ATOM 2046 C CA . TYR B 1 95 ? -3.34 5.824 2.266 1 98.81 95 TYR B CA 1
ATOM 2047 C C . TYR B 1 95 ? -4.414 4.766 2.49 1 98.81 95 TYR B C 1
ATOM 2049 O O . TYR B 1 95 ? -5.188 4.852 3.445 1 98.81 95 TYR B O 1
ATOM 2057 N N . PHE B 1 96 ? -4.488 3.818 1.589 1 98.94 96 PHE B N 1
ATOM 2058 C CA . PHE B 1 96 ? -5.363 2.658 1.69 1 98.94 96 PHE B CA 1
ATOM 2059 C C . PHE B 1 96 ? -4.555 1.369 1.726 1 98.94 96 PHE B C 1
ATOM 2061 O O . PHE B 1 96 ? -3.561 1.233 1.006 1 98.94 96 PHE B O 1
ATOM 2068 N N . VAL B 1 97 ? -5.031 0.42 2.555 1 98.88 97 VAL B N 1
ATOM 2069 C CA . VAL B 1 97 ? -4.258 -0.81 2.691 1 98.88 97 VAL B CA 1
ATOM 2070 C C . VAL B 1 97 ? -5.184 -1.967 3.057 1 98.88 97 VAL B C 1
ATOM 2072 O O . VAL B 1 97 ? -6.129 -1.793 3.828 1 98.88 97 VAL B O 1
ATOM 2075 N N . MET B 1 98 ? -4.898 -3.07 2.48 1 98.88 98 MET B N 1
ATOM 2076 C CA . MET B 1 98 ? -5.609 -4.293 2.854 1 98.88 98 MET B CA 1
ATOM 2077 C C . MET B 1 98 ? -4.668 -5.285 3.521 1 98.88 98 MET B C 1
ATOM 2079 O O . MET B 1 98 ? -3.477 -5.332 3.203 1 98.88 98 MET B O 1
ATOM 2083 N N . HIS B 1 99 ? -5.172 -6.012 4.43 1 98.75 99 HIS B N 1
ATOM 2084 C CA . HIS B 1 99 ? -4.594 -7.215 5.02 1 98.75 99 HIS B CA 1
ATOM 2085 C C . HIS B 1 99 ? -5.586 -8.375 5 1 98.75 99 HIS B C 1
ATOM 2087 O O . HIS B 1 99 ? -6.59 -8.344 5.719 1 98.75 99 HIS B O 1
ATOM 2093 N N . VAL B 1 100 ? -5.223 -9.414 4.16 1 98.75 100 VAL B N 1
ATOM 2094 C CA . VAL B 1 100 ? -6.207 -10.477 4.016 1 98.75 100 VAL B CA 1
ATOM 2095 C C . VAL B 1 100 ? -5.516 -11.836 4.098 1 98.75 100 VAL B C 1
ATOM 2097 O O . VAL B 1 100 ? -4.309 -11.938 3.865 1 98.75 100 VAL B O 1
ATOM 2100 N N . CYS B 1 101 ? -6.312 -12.797 4.461 1 98.5 101 CYS B N 1
ATOM 2101 C CA . CYS B 1 101 ? -5.91 -14.195 4.414 1 98.5 101 CYS B CA 1
ATOM 2102 C C . CYS B 1 101 ? -6.566 -14.906 3.236 1 98.5 101 CYS B C 1
ATOM 2104 O O . CYS B 1 101 ? -7.75 -14.711 2.961 1 98.5 101 CYS B O 1
ATOM 2106 N N . LEU B 1 102 ? -5.758 -15.695 2.537 1 98.06 102 LEU B N 1
ATOM 2107 C CA . LEU B 1 102 ? -6.27 -16.5 1.438 1 98.06 102 LEU B CA 1
ATOM 2108 C C . LEU B 1 102 ? -6.441 -17.953 1.872 1 98.06 102 LEU B C 1
ATOM 2110 O O . LEU B 1 102 ? -5.594 -18.5 2.588 1 98.06 102 LEU B O 1
ATOM 2114 N N . PHE B 1 103 ? -7.438 -18.547 1.346 1 97.12 103 PHE B N 1
ATOM 2115 C CA . PHE B 1 103 ? -7.645 -19.984 1.516 1 97.12 103 PHE B CA 1
ATOM 2116 C C . PHE B 1 103 ? -8.57 -20.531 0.432 1 97.12 103 PHE B C 1
ATOM 2118 O O . PHE B 1 103 ? -9.617 -19.953 0.153 1 97.12 103 PHE B O 1
ATOM 2125 N N . GLY B 1 104 ? -8.203 -21.625 -0.199 1 96.25 104 GLY B N 1
ATOM 2126 C CA . GLY B 1 104 ? -9.039 -22.344 -1.151 1 96.25 104 GLY B CA 1
ATOM 2127 C C . GLY B 1 104 ? -8.859 -21.859 -2.58 1 96.25 104 GLY B C 1
ATOM 2128 O O . GLY B 1 104 ? -9.047 -22.625 -3.525 1 96.25 104 GLY B O 1
ATOM 2129 N N . GLU B 1 105 ? -8.594 -20.578 -2.727 1 97.06 105 GLU B N 1
ATOM 2130 C CA . GLU B 1 105 ? -8.406 -19.984 -4.047 1 97.06 105 GLU B CA 1
ATOM 2131 C C . GLU B 1 105 ? -7.41 -18.844 -4 1 97.06 105 GLU B C 1
ATOM 2133 O O . GLU B 1 105 ? -7.23 -18.203 -2.957 1 97.06 105 GLU B O 1
ATOM 2138 N N . SER B 1 106 ? -6.766 -18.609 -5.129 1 97.62 106 SER B N 1
ATOM 2139 C CA . SER B 1 106 ? -5.91 -17.438 -5.281 1 97.62 106 SER B CA 1
ATOM 2140 C C . SER B 1 106 ? -6.723 -16.141 -5.254 1 97.62 106 SER B C 1
ATOM 2142 O O . SER B 1 106 ? -7.953 -16.188 -5.355 1 97.62 106 SER B O 1
ATOM 2144 N N . VAL B 1 107 ? -5.973 -15.055 -5.043 1 98.31 107 VAL B N 1
ATOM 2145 C CA . VAL B 1 107 ? -6.648 -13.758 -5.027 1 98.31 107 VAL B CA 1
ATOM 2146 C C . VAL B 1 107 ? -5.988 -12.812 -6.031 1 98.31 107 VAL B C 1
ATOM 2148 O O . VAL B 1 107 ? -4.758 -12.711 -6.078 1 98.31 107 VAL B O 1
ATOM 2151 N N . TYR B 1 108 ? -6.77 -12.289 -6.926 1 98.38 108 TYR B N 1
ATOM 2152 C CA . TYR B 1 108 ? -6.492 -11.023 -7.602 1 98.38 108 TYR B CA 1
ATOM 2153 C C . TYR B 1 108 ? -7.398 -9.922 -7.082 1 98.38 108 TYR B C 1
ATOM 2155 O O . TYR B 1 108 ? -8.617 -9.977 -7.254 1 98.38 108 TYR B O 1
ATOM 2163 N N . ALA B 1 109 ? -6.809 -8.953 -6.477 1 98.62 109 ALA B N 1
ATOM 2164 C CA . ALA B 1 109 ? -7.562 -7.836 -5.914 1 98.62 109 ALA B CA 1
ATOM 2165 C C . ALA B 1 109 ? -7.148 -6.516 -6.555 1 98.62 109 ALA B C 1
ATOM 2167 O O . ALA B 1 109 ? -5.965 -6.281 -6.801 1 98.62 109 ALA B O 1
ATOM 2168 N N . HIS B 1 110 ? -8.109 -5.672 -6.785 1 98.75 110 HIS B N 1
ATOM 2169 C CA . HIS B 1 110 ? -7.883 -4.348 -7.352 1 98.75 110 HIS B CA 1
ATOM 2170 C C . HIS B 1 110 ? -8.305 -3.254 -6.375 1 98.75 110 HIS B C 1
ATOM 2172 O O . HIS B 1 110 ? -9.414 -3.297 -5.832 1 98.75 110 HIS B O 1
ATOM 2178 N N . LEU B 1 111 ? -7.406 -2.35 -6.176 1 98.88 111 LEU B N 1
ATOM 2179 C CA . LEU B 1 111 ? -7.797 -1.08 -5.57 1 98.88 111 LEU B CA 1
ATOM 2180 C C . LEU B 1 111 ? -8.367 -0.132 -6.621 1 98.88 111 LEU B C 1
ATOM 2182 O O . LEU B 1 111 ? -7.688 0.21 -7.59 1 98.88 111 LEU B O 1
ATOM 2186 N N . LYS B 1 112 ? -9.641 0.314 -6.363 1 98.88 112 LYS B N 1
ATOM 2187 C CA . LYS B 1 112 ? -10.352 1.132 -7.34 1 98.88 112 LYS B CA 1
ATOM 2188 C C . LYS B 1 112 ? -10.57 2.549 -6.812 1 98.88 112 LYS B C 1
ATOM 2190 O O . LYS B 1 112 ? -10.867 2.74 -5.633 1 98.88 112 LYS B O 1
ATOM 2195 N N . LYS B 1 113 ? -10.477 3.498 -7.738 1 98.94 113 LYS B N 1
ATOM 2196 C CA . LYS B 1 113 ? -10.891 4.883 -7.527 1 98.94 113 LYS B CA 1
ATOM 2197 C C . LYS B 1 113 ? -11.867 5.332 -8.609 1 98.94 113 LYS B C 1
ATOM 2199 O O . LYS B 1 113 ? -11.516 5.391 -9.789 1 98.94 113 LYS B O 1
ATOM 2204 N N . ASN B 1 114 ? -13.062 5.633 -8.242 1 98.75 114 ASN B N 1
ATOM 2205 C CA . ASN B 1 114 ? -14.102 6.027 -9.188 1 98.75 114 ASN B CA 1
ATOM 2206 C C . ASN B 1 114 ? -14.203 5.051 -10.359 1 98.75 114 ASN B C 1
ATOM 2208 O O . ASN B 1 114 ? -14.297 5.461 -11.516 1 98.75 114 ASN B O 1
ATOM 2212 N N . GLY B 1 115 ? -14.016 3.811 -10.07 1 98.38 115 GLY B N 1
ATOM 2213 C CA . GLY B 1 115 ? -14.203 2.781 -11.078 1 98.38 115 GLY B CA 1
ATOM 2214 C C . GLY B 1 115 ? -12.93 2.424 -11.812 1 98.38 115 GLY B C 1
ATOM 2215 O O . GLY B 1 115 ? -12.875 1.425 -12.531 1 98.38 115 GLY B O 1
ATOM 2216 N N . GLN B 1 116 ? -11.906 3.186 -11.641 1 98.5 116 GLN B N 1
ATOM 2217 C CA . GLN B 1 116 ? -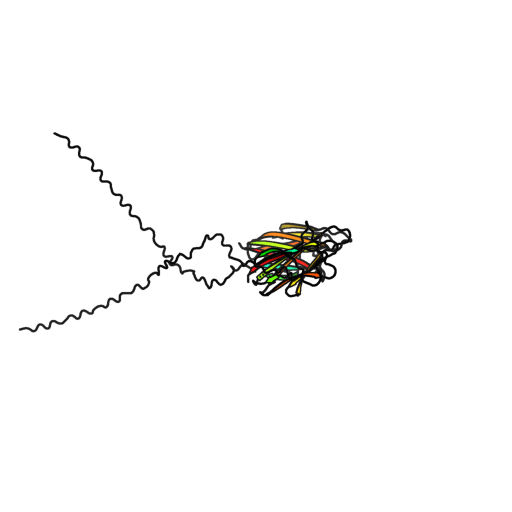10.633 2.936 -12.297 1 98.5 116 GLN B CA 1
ATOM 2218 C C . GLN B 1 116 ? -9.703 2.107 -11.414 1 98.5 116 GLN B C 1
ATOM 2220 O O . GLN B 1 116 ? -9.609 2.35 -10.203 1 98.5 116 GLN B O 1
ATOM 2225 N N . VAL B 1 117 ? -9.008 1.129 -12.047 1 98.69 117 VAL B N 1
ATOM 2226 C CA . VAL B 1 117 ? -8.031 0.329 -11.32 1 98.69 117 VAL B CA 1
ATOM 2227 C C . VAL B 1 117 ? -6.789 1.171 -11.023 1 98.69 117 VAL B C 1
ATOM 2229 O O . VAL B 1 117 ? -6.129 1.661 -11.938 1 98.69 117 VAL B O 1
ATOM 2232 N N . MET B 1 118 ? -6.488 1.342 -9.711 1 98.75 118 MET B N 1
ATOM 2233 C CA . MET B 1 118 ? -5.312 2.109 -9.312 1 98.75 118 MET B CA 1
ATOM 2234 C C . MET B 1 118 ? -4.129 1.189 -9.031 1 98.75 118 MET B C 1
ATOM 2236 O O . MET B 1 118 ? -2.977 1.578 -9.234 1 98.75 118 MET B O 1
ATOM 2240 N N . HIS B 1 119 ? -4.379 0.025 -8.508 1 98.75 119 HIS B N 1
ATOM 2241 C CA . HIS B 1 119 ? -3.346 -0.935 -8.133 1 98.75 119 HIS B CA 1
ATOM 2242 C C . HIS B 1 119 ? -3.881 -2.363 -8.172 1 98.75 119 HIS B C 1
ATOM 2244 O O . HIS B 1 119 ? -5.031 -2.607 -7.805 1 98.75 119 HIS B O 1
ATOM 2250 N N . LYS B 1 120 ? -3.057 -3.273 -8.594 1 98.69 120 LYS B N 1
ATOM 2251 C CA . LYS B 1 120 ? -3.406 -4.684 -8.719 1 98.69 120 LYS B CA 1
ATOM 2252 C C . LYS B 1 120 ? -2.555 -5.543 -7.785 1 98.69 120 LYS B C 1
ATOM 2254 O O . LYS B 1 120 ? -1.331 -5.59 -7.922 1 98.69 120 LYS B O 1
ATOM 2259 N N . PHE B 1 121 ? -3.201 -6.262 -6.891 1 98.5 121 PHE B N 1
ATOM 2260 C CA . PHE B 1 121 ? -2.514 -7.117 -5.934 1 98.5 121 PHE B CA 1
ATOM 2261 C C . PHE B 1 121 ? -2.768 -8.586 -6.242 1 98.5 121 PHE B C 1
ATOM 2263 O O . PHE B 1 121 ? -3.854 -8.953 -6.695 1 98.5 121 PHE B O 1
ATOM 2270 N N . HIS B 1 122 ? -1.761 -9.398 -5.938 1 98.12 122 HIS B N 1
ATOM 2271 C CA . HIS B 1 122 ? -1.95 -10.82 -6.215 1 98.12 122 HIS B CA 1
ATOM 2272 C C . HIS B 1 122 ? -1.148 -11.68 -5.242 1 98.12 122 HIS B C 1
ATOM 2274 O O . HIS B 1 122 ? -0.014 -11.344 -4.898 1 98.12 122 HIS B O 1
ATOM 2280 N N . SER B 1 123 ? -1.716 -12.727 -4.836 1 97.56 123 SER B N 1
ATOM 2281 C CA . SER B 1 123 ? -1.035 -13.891 -4.27 1 97.56 123 SER B CA 1
ATOM 2282 C C . SER B 1 123 ? -1.733 -15.188 -4.668 1 97.56 123 SER B C 1
ATOM 2284 O O . SER B 1 123 ? -2.963 -15.242 -4.73 1 97.56 123 SER B O 1
ATOM 2286 N N . ALA B 1 124 ? -0.898 -16.156 -4.828 1 96.31 124 ALA B N 1
ATOM 2287 C CA . ALA B 1 124 ? -1.449 -17.453 -5.223 1 96.31 124 ALA B CA 1
ATOM 2288 C C . ALA B 1 124 ? -1.758 -18.312 -4.004 1 96.31 124 ALA B C 1
ATOM 2290 O O . ALA B 1 124 ? -1.185 -18.109 -2.93 1 96.31 124 ALA B O 1
ATOM 2291 N N . TRP B 1 125 ? -2.637 -19.172 -4.234 1 94.81 125 TRP B N 1
ATOM 2292 C CA . TRP B 1 125 ? -2.939 -20.312 -3.367 1 94.81 125 TRP B CA 1
ATOM 2293 C C . TRP B 1 125 ? -3.164 -21.578 -4.188 1 94.81 125 TRP B C 1
ATOM 2295 O O . TRP B 1 125 ? -3.797 -21.531 -5.242 1 94.81 125 TRP B O 1
ATOM 2305 N N . VAL B 1 126 ? -2.609 -22.641 -3.742 1 93.38 126 VAL B N 1
ATOM 2306 C CA . VAL B 1 126 ? -2.801 -23.906 -4.449 1 93.38 126 VAL B CA 1
ATOM 2307 C C . VAL B 1 126 ? -3.365 -24.953 -3.492 1 93.38 126 VAL B C 1
ATOM 2309 O O . VAL B 1 126 ? -3.162 -24.859 -2.279 1 93.38 126 VAL B O 1
ATOM 2312 N N . PRO B 1 127 ? -4.078 -25.891 -4.141 1 93.81 127 PRO B N 1
ATOM 2313 C CA . PRO B 1 127 ? -4.617 -26.938 -3.279 1 93.81 127 PRO B CA 1
ATOM 2314 C C . PRO B 1 127 ? -3.547 -27.609 -2.428 1 93.81 127 PRO B C 1
ATOM 2316 O O . PRO B 1 127 ? -2.477 -27.953 -2.936 1 93.81 127 PRO B O 1
ATOM 2319 N N . GLY B 1 128 ? -3.934 -27.734 -1.116 1 93.31 128 GLY B N 1
ATOM 2320 C CA . GLY B 1 128 ? -3.014 -28.391 -0.193 1 93.31 128 GLY B CA 1
ATOM 2321 C C . GLY B 1 128 ? -2.268 -27.406 0.69 1 93.31 128 GLY B C 1
ATOM 2322 O O . GLY B 1 128 ? -1.688 -27.781 1.707 1 93.31 128 GLY B O 1
ATOM 2323 N N . TRP B 1 129 ? -2.236 -26.125 0.253 1 92.25 129 TRP B N 1
ATOM 2324 C CA . TRP B 1 129 ? -1.609 -25.109 1.089 1 92.25 129 TRP B CA 1
ATOM 2325 C C . TRP B 1 129 ? -2.523 -24.719 2.242 1 92.25 129 TRP B C 1
ATOM 2327 O O . TRP B 1 129 ? -3.748 -24.703 2.098 1 92.25 129 TRP B O 1
ATOM 2337 N N . PRO B 1 130 ? -1.86 -24.406 3.332 1 93.31 130 PRO B N 1
ATOM 2338 C CA . PRO B 1 130 ? -2.66 -23.719 4.355 1 93.31 130 PRO B CA 1
ATOM 2339 C C . PRO B 1 130 ? -2.992 -22.281 3.98 1 93.31 130 PRO B C 1
ATOM 2341 O O . PRO B 1 130 ? -2.824 -21.891 2.824 1 93.31 130 PRO B O 1
ATOM 2344 N N . GLY B 1 131 ? -3.578 -21.578 4.93 1 94.5 131 GLY B N 1
ATOM 2345 C CA . GLY B 1 131 ? -3.84 -20.172 4.707 1 94.5 131 GLY B CA 1
ATOM 2346 C C . GLY B 1 131 ? -2.576 -19.359 4.5 1 94.5 131 GLY B C 1
ATOM 2347 O O . GLY B 1 131 ? -1.56 -19.594 5.156 1 94.5 131 GLY B O 1
ATOM 2348 N N . VAL B 1 132 ? -2.641 -18.391 3.516 1 95.19 132 VAL B N 1
ATOM 2349 C CA . VAL B 1 132 ? -1.521 -17.484 3.279 1 95.19 132 VAL B CA 1
ATOM 2350 C C . VAL B 1 132 ? -1.999 -16.047 3.367 1 95.19 132 VAL B C 1
ATOM 2352 O O . VAL B 1 132 ? -3.193 -15.766 3.23 1 95.19 132 VAL B O 1
ATOM 2355 N N . ALA B 1 133 ? -1.108 -15.227 3.711 1 96.44 133 ALA B N 1
ATOM 2356 C CA . ALA B 1 133 ? -1.479 -13.82 3.891 1 96.44 133 ALA B CA 1
ATOM 2357 C C . ALA B 1 133 ? -1.123 -13 2.658 1 96.44 133 ALA B C 1
ATOM 2359 O O . ALA B 1 133 ? -0.196 -13.344 1.92 1 96.44 133 ALA B O 1
ATOM 2360 N N . LEU B 1 134 ? -1.906 -11.961 2.375 1 98.31 134 LEU B N 1
ATOM 2361 C CA . LEU B 1 134 ? -1.671 -10.945 1.349 1 98.31 134 LEU B CA 1
ATOM 2362 C C . LEU B 1 134 ? -1.942 -9.547 1.889 1 98.31 134 LEU B C 1
ATOM 2364 O O . LEU B 1 134 ? -2.998 -9.297 2.473 1 98.31 134 LEU B O 1
ATOM 2368 N N . SER B 1 135 ? -0.991 -8.734 1.794 1 98.56 135 SER B N 1
ATOM 2369 C CA . SER B 1 135 ? -1.179 -7.316 2.062 1 98.56 135 SER B CA 1
ATOM 2370 C C . SER B 1 135 ? -0.873 -6.473 0.829 1 98.56 135 SER B C 1
ATOM 2372 O O . SER B 1 135 ? -0.121 -6.902 -0.05 1 98.56 135 SER B O 1
ATOM 2374 N N . GLY B 1 136 ? -1.501 -5.332 0.723 1 98.5 136 GLY B N 1
ATOM 2375 C CA . GLY B 1 136 ? -1.318 -4.383 -0.363 1 98.5 136 GLY B CA 1
ATOM 2376 C C . GLY B 1 136 ? -1.927 -3.023 -0.074 1 98.5 136 GLY B C 1
ATOM 2377 O O . GLY B 1 136 ? -2.994 -2.932 0.536 1 98.5 136 GLY B O 1
ATOM 2378 N N . GLY B 1 137 ? -1.306 -2.035 -0.565 1 98.69 137 GLY B N 1
ATOM 2379 C CA . GLY B 1 137 ? -1.781 -0.683 -0.324 1 98.69 137 GLY B CA 1
ATOM 2380 C C . GLY B 1 137 ? -1.15 0.345 -1.245 1 98.69 137 GLY B C 1
ATOM 2381 O O . GLY B 1 137 ? -0.209 0.034 -1.979 1 98.69 137 GLY B O 1
ATOM 2382 N N . ALA B 1 138 ? -1.694 1.559 -1.177 1 98.88 138 ALA B N 1
ATOM 2383 C CA . ALA B 1 138 ? -1.207 2.65 -2.018 1 98.88 138 ALA B CA 1
ATOM 2384 C C . ALA B 1 138 ? -1.65 4.004 -1.471 1 98.88 138 ALA B C 1
ATOM 2386 O O . ALA B 1 138 ? -2.697 4.105 -0.825 1 98.88 138 ALA B O 1
ATOM 2387 N N . VAL B 1 139 ? -0.816 4.973 -1.798 1 98.88 139 VAL B N 1
ATOM 2388 C CA . VAL B 1 139 ? -1.17 6.367 -1.569 1 98.88 139 VAL B CA 1
ATOM 2389 C C . VAL B 1 139 ? -1.967 6.902 -2.758 1 98.88 139 VAL B C 1
ATOM 2391 O O . VAL B 1 139 ? -1.573 6.711 -3.912 1 98.88 139 VAL B O 1
ATOM 2394 N N . LEU B 1 140 ? -3.074 7.594 -2.436 1 98.81 140 LEU B N 1
ATOM 2395 C CA . LEU B 1 140 ? -3.889 8.211 -3.477 1 98.81 140 LEU B CA 1
ATOM 2396 C C . LEU B 1 140 ? -4.18 9.672 -3.145 1 98.81 140 LEU B C 1
ATOM 2398 O O . LEU B 1 140 ? -4.414 10.016 -1.983 1 98.81 140 LEU B O 1
ATOM 2402 N N . SER B 1 141 ? -4.207 10.477 -4.184 1 98.06 141 SER B N 1
ATOM 2403 C CA . SER B 1 141 ? -4.75 11.828 -4.078 1 98.06 141 SER B CA 1
ATOM 2404 C C . SER B 1 141 ? -6.238 11.852 -4.402 1 98.06 141 SER B C 1
ATOM 2406 O O . SER B 1 141 ? -6.66 11.375 -5.461 1 98.06 141 SER B O 1
ATOM 2408 N N . LEU B 1 142 ? -7.027 12.445 -3.461 1 98.5 142 LEU B N 1
ATOM 2409 C CA . LEU B 1 142 ? -8.477 12.406 -3.635 1 98.5 142 LEU B CA 1
ATOM 2410 C C . LEU B 1 142 ? -9.062 13.812 -3.598 1 98.5 142 LEU B C 1
ATOM 2412 O O . LEU B 1 142 ? -8.594 14.664 -2.844 1 98.5 142 LEU B O 1
ATOM 2416 N N . LYS B 1 143 ? -10.062 14 -4.387 1 98.19 143 LYS B N 1
ATOM 2417 C CA . LYS B 1 143 ? -10.969 15.141 -4.285 1 98.19 143 LYS B CA 1
ATOM 2418 C C . LYS B 1 143 ? -12.266 14.742 -3.586 1 98.19 143 LYS B C 1
ATOM 2420 O O . LYS B 1 143 ? -12.617 13.562 -3.541 1 98.19 143 LYS B O 1
ATOM 2425 N N . ALA B 1 144 ? -12.922 15.797 -3.057 1 98.12 144 ALA B N 1
ATOM 2426 C CA . ALA B 1 144 ? -14.219 15.523 -2.439 1 98.12 144 ALA B CA 1
ATOM 2427 C C . ALA B 1 144 ? -15.141 14.781 -3.404 1 98.12 144 ALA B C 1
ATOM 2429 O O . ALA B 1 144 ? -15.227 15.133 -4.582 1 98.12 144 ALA B O 1
ATOM 2430 N N . GLY B 1 145 ? -15.727 13.727 -2.941 1 98.69 145 GLY B N 1
ATOM 2431 C CA . GLY B 1 145 ? -16.656 12.953 -3.746 1 98.69 145 GLY B CA 1
ATOM 2432 C C . GLY B 1 145 ? -16.031 11.727 -4.371 1 98.69 145 GLY B C 1
ATOM 2433 O O . GLY B 1 145 ? -16.734 10.812 -4.801 1 98.69 145 GLY B O 1
ATOM 2434 N N . ASN B 1 146 ? -14.664 11.672 -4.496 1 98.88 146 ASN B N 1
ATOM 2435 C CA . ASN B 1 146 ? -14.016 10.453 -4.969 1 98.88 146 ASN B CA 1
ATOM 2436 C C . ASN B 1 146 ? -14.359 9.258 -4.09 1 98.88 146 ASN B C 1
ATOM 2438 O O . ASN B 1 146 ? -14.453 9.383 -2.867 1 98.88 146 ASN B O 1
ATOM 2442 N N . GLN B 1 147 ? -14.516 8.125 -4.75 1 98.94 147 GLN B N 1
ATOM 2443 C CA . GLN B 1 147 ? -14.781 6.891 -4.016 1 98.94 147 GLN B CA 1
ATOM 2444 C C . GLN B 1 147 ? -13.672 5.871 -4.238 1 98.94 147 GLN B C 1
ATOM 2446 O O . GLN B 1 147 ? -13.141 5.754 -5.344 1 98.94 147 GLN B O 1
ATOM 2451 N N . VAL B 1 148 ? -13.305 5.168 -3.164 1 98.94 148 VAL B N 1
ATOM 2452 C CA . VAL B 1 148 ? -12.266 4.145 -3.203 1 98.94 148 VAL B CA 1
ATOM 2453 C C . VAL B 1 148 ? -12.797 2.846 -2.604 1 98.94 148 VAL B C 1
ATOM 2455 O O . VAL B 1 148 ? -13.477 2.863 -1.575 1 98.94 148 VAL B O 1
ATOM 2458 N N . TRP B 1 149 ? -12.555 1.734 -3.291 1 98.94 149 TRP B N 1
ATOM 2459 C CA . TRP B 1 149 ? -12.953 0.432 -2.77 1 98.94 149 TRP B CA 1
ATOM 2460 C C . TRP B 1 149 ? -12.047 -0.671 -3.297 1 98.94 149 TRP B C 1
ATOM 2462 O O . TRP B 1 149 ? -11.164 -0.418 -4.125 1 98.94 149 TRP B O 1
ATOM 2472 N N . LEU B 1 150 ? -12.195 -1.849 -2.73 1 98.88 150 LEU B N 1
ATOM 2473 C CA . LEU B 1 150 ? -11.492 -3.041 -3.199 1 98.88 150 LEU B CA 1
ATOM 2474 C C . LEU B 1 150 ? -12.453 -3.975 -3.938 1 98.88 150 LEU B C 1
ATOM 2476 O O . LEU B 1 150 ? -13.617 -4.105 -3.553 1 98.88 150 LEU B O 1
ATOM 2480 N N . GLU B 1 151 ? -11.898 -4.617 -4.988 1 98.62 151 GLU B N 1
ATOM 2481 C CA . GLU B 1 151 ? -12.602 -5.672 -5.707 1 98.62 151 GLU B CA 1
ATOM 2482 C C . GLU B 1 151 ? -11.711 -6.895 -5.902 1 98.62 151 GLU B C 1
ATOM 2484 O O . GLU B 1 151 ? -10.492 -6.766 -6.043 1 98.62 151 GLU B O 1
ATOM 2489 N N . VAL B 1 152 ? -12.398 -8.07 -5.906 1 98.5 152 VAL B N 1
ATOM 2490 C CA . VAL B 1 152 ? -11.719 -9.242 -6.449 1 98.5 152 VAL B CA 1
ATOM 2491 C C . VAL B 1 152 ? -12.242 -9.531 -7.855 1 98.5 152 VAL B C 1
ATOM 2493 O O . VAL B 1 152 ? -13.32 -9.07 -8.234 1 98.5 152 VAL B O 1
ATOM 2496 N N . THR B 1 153 ? -11.359 -10.266 -8.602 1 96.69 153 THR B N 1
ATOM 2497 C CA . THR B 1 153 ? -11.719 -10.445 -10 1 96.69 153 THR B CA 1
ATOM 2498 C C . THR B 1 153 ? -11.898 -11.922 -10.328 1 96.69 153 THR B C 1
ATOM 2500 O O . THR B 1 153 ? -11.156 -12.773 -9.82 1 96.69 153 THR B O 1
ATOM 2503 N N . GLY B 1 154 ? -12.914 -12.234 -11.133 1 94.81 154 GLY B N 1
ATOM 2504 C CA . GLY B 1 154 ? -13.141 -13.594 -11.602 1 94.81 154 GLY B CA 1
ATOM 2505 C C . GLY B 1 154 ? -13.352 -14.578 -10.469 1 94.81 154 GLY B C 1
ATOM 2506 O O . GLY B 1 154 ? -14.094 -14.305 -9.523 1 94.81 154 GLY B O 1
ATOM 2507 N N . THR B 1 155 ? -12.719 -15.797 -10.664 1 95.38 155 THR B N 1
ATOM 2508 C CA . THR B 1 155 ? -12.844 -16.844 -9.648 1 95.38 155 THR B CA 1
ATOM 2509 C C . THR B 1 155 ? -11.742 -16.719 -8.602 1 95.38 155 THR B C 1
ATOM 2511 O O . THR B 1 155 ? -11.656 -17.531 -7.688 1 95.38 155 THR B O 1
ATOM 2514 N N . TYR B 1 156 ? -10.914 -15.695 -8.719 1 96.56 156 TYR B N 1
ATOM 2515 C CA . TYR B 1 156 ? -9.781 -15.484 -7.816 1 96.56 156 TYR B CA 1
ATOM 2516 C C . TYR B 1 156 ? -10.195 -14.656 -6.605 1 96.56 156 TYR B C 1
ATOM 2518 O O . TYR B 1 156 ? -9.703 -13.547 -6.414 1 96.56 156 TYR B O 1
ATOM 2526 N N . ASN B 1 157 ? -11.062 -15.227 -5.812 1 98.06 157 ASN B N 1
ATOM 2527 C CA . ASN B 1 157 ? -11.711 -14.508 -4.715 1 98.06 157 ASN B CA 1
ATOM 2528 C C . ASN B 1 157 ? -11.477 -15.203 -3.377 1 98.06 157 ASN B C 1
ATOM 2530 O O . ASN B 1 157 ? -12.359 -15.211 -2.516 1 98.06 157 ASN B O 1
ATOM 2534 N N . GLY B 1 158 ? -10.312 -15.773 -3.205 1 98.25 158 GLY B N 1
ATOM 2535 C CA . GLY B 1 158 ? -10.023 -16.656 -2.086 1 98.25 158 GLY B CA 1
ATOM 2536 C C . GLY B 1 158 ? -9.797 -15.914 -0.781 1 98.25 158 GLY B C 1
ATOM 2537 O O . GLY B 1 158 ? -9 -16.344 0.054 1 98.25 158 GLY B O 1
ATOM 2538 N N . ILE B 1 159 ? -10.414 -14.75 -0.603 1 98.62 159 ILE B N 1
ATOM 2539 C CA . ILE B 1 159 ? -10.312 -14.055 0.677 1 98.62 159 ILE B CA 1
ATOM 2540 C C . ILE B 1 159 ? -11.07 -14.836 1.747 1 98.62 159 ILE B C 1
ATOM 2542 O O . ILE B 1 159 ? -12.234 -15.203 1.553 1 98.62 159 ILE B O 1
ATOM 2546 N N . PHE B 1 160 ? -10.328 -15.023 2.838 1 98.19 160 PHE B N 1
ATOM 2547 C CA . PHE B 1 160 ? -10.805 -15.945 3.867 1 98.19 160 PHE B CA 1
ATOM 2548 C C . PHE B 1 160 ? -10.992 -15.219 5.195 1 98.19 160 PHE B C 1
ATOM 2550 O O . PHE B 1 160 ? -10.281 -14.25 5.484 1 98.19 160 PHE B O 1
ATOM 2557 N N . VAL B 1 161 ? -11.992 -15.617 5.93 1 97.69 161 VAL B N 1
ATOM 2558 C CA . VAL B 1 161 ? -12.242 -15.188 7.305 1 97.69 161 VAL B CA 1
ATOM 2559 C C . VAL B 1 161 ? -12.797 -16.359 8.117 1 97.69 161 VAL B C 1
ATOM 2561 O O . VAL B 1 161 ? -13.469 -17.234 7.57 1 97.69 161 VAL B O 1
ATOM 2564 N N . ARG B 1 162 ? -12.422 -16.359 9.32 1 95.38 162 ARG B N 1
ATOM 2565 C CA . ARG B 1 162 ? -12.938 -17.281 10.336 1 95.38 162 ARG B CA 1
ATOM 2566 C C . ARG B 1 162 ? -12.961 -16.625 11.711 1 95.38 162 ARG B C 1
ATOM 2568 O O . ARG B 1 162 ? -12.609 -15.445 11.844 1 95.38 162 ARG B O 1
ATOM 2575 N N . ASN B 1 163 ? -13.445 -17.359 12.734 1 94.56 163 ASN B N 1
ATOM 2576 C CA . ASN B 1 163 ? -13.523 -16.781 14.078 1 94.56 163 ASN B CA 1
ATOM 2577 C C . ASN B 1 163 ? -12.164 -16.312 14.57 1 94.56 163 ASN B C 1
ATOM 2579 O O . ASN B 1 163 ? -12.078 -15.367 15.359 1 94.56 163 ASN B O 1
ATOM 2583 N N . ASP B 1 164 ? -11.094 -16.953 14.117 1 96.62 164 ASP B N 1
ATOM 2584 C CA . ASP B 1 164 ? -9.766 -16.609 14.602 1 96.62 164 ASP B CA 1
ATOM 2585 C C . ASP B 1 164 ? -8.914 -15.992 13.5 1 96.62 164 ASP B C 1
ATOM 2587 O O . ASP B 1 164 ? -7.695 -15.883 13.633 1 96.62 164 ASP B O 1
ATOM 2591 N N . ILE B 1 165 ? -9.5 -15.68 12.352 1 97.62 165 ILE B N 1
ATOM 2592 C CA . ILE B 1 165 ? -8.805 -15.078 11.219 1 97.62 165 ILE B CA 1
ATOM 2593 C C . ILE B 1 165 ? -9.609 -13.898 10.688 1 97.62 165 ILE B C 1
ATOM 2595 O O . ILE B 1 165 ? -10.781 -14.047 10.32 1 97.62 165 ILE B O 1
ATOM 2599 N N . ASP B 1 166 ? -8.961 -12.75 10.641 1 98.44 166 ASP B N 1
ATOM 2600 C CA . ASP B 1 166 ? -9.617 -11.578 10.07 1 98.44 166 ASP B CA 1
ATOM 2601 C C . ASP B 1 166 ? -9.016 -11.219 8.711 1 98.44 166 ASP B C 1
ATOM 2603 O O . ASP B 1 166 ? -7.859 -11.539 8.43 1 98.44 166 ASP B O 1
ATOM 2607 N N . SER B 1 167 ? -9.75 -10.656 7.863 1 98.81 167 SER B N 1
ATOM 2608 C CA . SER B 1 167 ? -9.367 -9.898 6.672 1 98.81 167 SER B CA 1
ATOM 2609 C C . SER B 1 167 ? -9.969 -8.5 6.691 1 98.81 167 SER B C 1
ATOM 2611 O O . SER B 1 167 ? -11.156 -8.328 6.988 1 98.81 167 SER B O 1
ATOM 2613 N N . SER B 1 168 ? -9.141 -7.504 6.328 1 98.88 168 SER B N 1
ATOM 2614 C CA . SER B 1 168 ? -9.609 -6.148 6.578 1 98.88 168 SER B CA 1
ATOM 2615 C C . SER B 1 168 ? -9.141 -5.188 5.488 1 98.88 168 SER B C 1
ATOM 2617 O O . SER B 1 168 ? -8.25 -5.523 4.703 1 98.88 168 SER B O 1
ATOM 2619 N N . PHE B 1 169 ? -9.805 -4.074 5.438 1 98.88 169 PHE B N 1
ATOM 2620 C CA . PHE B 1 169 ? -9.516 -2.932 4.582 1 98.88 169 PHE B CA 1
ATOM 2621 C C . PHE B 1 169 ? -9.484 -1.641 5.391 1 98.88 169 PHE B C 1
ATOM 2623 O O . PHE B 1 169 ? -10.367 -1.4 6.219 1 98.88 169 PHE B O 1
ATOM 2630 N N . SER B 1 170 ? -8.391 -0.854 5.207 1 98.94 170 SER B N 1
ATOM 2631 C CA . SER B 1 170 ? -8.211 0.39 5.949 1 98.94 170 SER B CA 1
ATOM 2632 C C . SER B 1 170 ? -7.914 1.556 5.012 1 98.94 170 SER B C 1
ATOM 2634 O O . SER B 1 170 ? -7.383 1.359 3.918 1 98.94 170 SER B O 1
ATOM 2636 N N . GLY B 1 171 ? -8.273 2.76 5.43 1 98.88 171 GLY B N 1
ATOM 2637 C CA . GLY B 1 171 ? -7.926 4.02 4.789 1 98.88 171 GLY B CA 1
ATOM 2638 C C . GLY B 1 171 ? -7.867 5.184 5.758 1 98.88 171 GLY B C 1
ATOM 2639 O O . GLY B 1 171 ? -8.609 5.219 6.738 1 98.88 171 GLY B O 1
ATOM 2640 N N . PHE B 1 172 ? -6.957 6.082 5.438 1 98.44 172 PHE B N 1
ATOM 2641 C CA . PHE B 1 172 ? -6.891 7.234 6.328 1 98.44 172 PHE B CA 1
ATOM 2642 C C . PHE B 1 172 ? -6.215 8.414 5.637 1 98.44 172 PHE B C 1
ATOM 2644 O O . PHE B 1 172 ? -5.383 8.227 4.746 1 98.44 172 PHE B O 1
ATOM 2651 N N . LEU B 1 173 ? -6.539 9.555 6.141 1 96.38 173 LEU B N 1
ATOM 2652 C CA . LEU B 1 173 ? -6.012 10.82 5.633 1 96.38 173 LEU B CA 1
ATOM 2653 C C . LEU B 1 173 ? -4.586 11.047 6.125 1 96.38 173 LEU B C 1
ATOM 2655 O O . LEU B 1 173 ? -4.316 10.953 7.324 1 96.38 173 LEU B O 1
ATOM 2659 N N . LEU B 1 174 ? -3.689 11.336 5.188 1 94.75 174 LEU B N 1
ATOM 2660 C CA . LEU B 1 174 ? -2.312 11.68 5.523 1 94.75 174 LEU B CA 1
ATOM 2661 C C . LEU B 1 174 ? -2.139 13.188 5.637 1 94.75 174 LEU B C 1
ATOM 2663 O O . LEU B 1 174 ? -1.51 13.672 6.582 1 94.75 174 LEU B O 1
ATOM 2667 N N . SER B 1 175 ? -2.697 13.906 4.652 1 92.31 175 SER B N 1
ATOM 2668 C CA . SER B 1 175 ? -2.598 15.359 4.613 1 92.31 175 SER B CA 1
ATOM 2669 C C . SER B 1 175 ? -3.76 15.969 3.836 1 92.31 175 SER B C 1
ATOM 2671 O O . SER B 1 175 ? -4.023 15.586 2.695 1 92.31 175 SER B O 1
ATOM 2673 N N . PRO B 1 176 ? -4.34 16.984 4.504 1 90.88 176 PRO B N 1
ATOM 2674 C CA . PRO B 1 176 ? -5.445 17.641 3.812 1 90.88 176 PRO B CA 1
ATOM 2675 C C . PRO B 1 176 ? -4.969 18.688 2.801 1 90.88 176 PRO B C 1
ATOM 2677 O O . PRO B 1 176 ? -3.812 19.109 2.848 1 90.88 176 PRO B O 1
ATOM 2680 N N . GLU B 1 177 ? -5.859 18.953 1.797 1 86.38 177 GLU B N 1
ATOM 2681 C CA . GLU B 1 177 ? -5.633 20.016 0.838 1 86.38 177 GLU B CA 1
ATOM 2682 C C . GLU B 1 177 ? -6.594 21.188 1.071 1 86.38 177 GLU B C 1
ATOM 2684 O O . GLU B 1 177 ? -7.715 20.984 1.544 1 86.38 177 GLU B O 1
#

Secondary structure (DSSP, 8-state):
-----------------------------S--TT-----------PPP-EEEEE-SSSSPPSSS-----EEEEEETS-EETTTTEEE-SS-EEEEEEEEEEEEEEEEEEEEEETTEEEEEEEE---TT---EEEEEEEEEEE-TT-EEEEEEEEEEEEEE-BTTB--EEEEEEEEE-/-----------------------------S--TT-----------PPP-EEEEE-SSSSPPSSS-----EEEEEETS-EETTTTEEE-SS-EEEEEEEEEEEEEEEEEEEEEETTEEEEEEEE---TT---EEEEEEEEEEE-TT-EEEEEEEEEEEEEE-BTTB--EEEEEEEEE-

Sequence (354 aa):
MSRLWLLPLLLPLLGSQALAADGAAKYCPGQCCCDCEDDQGGYAKMPKSAFTAKLSMPRPASGIPIKFDVMLTNSGNHYDPSTGKFTCVYPGTYYFVMHVCLFGESVYAHLKKNGQVMHKFHSAWVPGWPGVALSGGAVLSLKAGNQVWLEVTGTYNGIFVRNDIDSSFSGFLLSPEMSRLWLLPLLLPLLGSQALAADGAAKYCPGQCCCDCEDDQGGYAKMPKSAFTAKLSMPRPASGIPIKFDVMLTNSGNHYDPSTGKFTCVYPGTYYFVMHVCLFGESVYAHLKKNGQVMHKFHSAWVPGWPGVALSGGAVLSLKAGNQVWLEVTGTYNGIFVRNDIDSSFSGFLLSPE

Nearest PDB structures (foldseek):
  1gr3-assembly1_A  TM=9.670E-01  e=5.595E-17  Homo sapiens
  4f3j-assembly1_A  TM=9.630E-01  e=1.774E-16  Homo sapiens
  1o91-assembly1_C  TM=9.591E-01  e=2.222E-15  Mus musculus
  1c28-assembly1_A  TM=9.308E-01  e=3.682E-13  Mus musculus
  2wnv-assembly1_B  TM=9.394E-01  e=1.623E-12  Homo sapiens

Foldseek 3Di:
DDPPPPDPPPPPPPPPPPPPPVPPPPPPVPDPPCVCVPVPVDDPDDQWAKWKAWQDAAQADFPAFGQRQHTPDGRVVQADNVRQKGFDAFFAKKKKKKKFKFDDAWWWKFKDKPRDGPDIFTDGDDPPDDIDMGMDMDMDGDDGGIMIGMGTHDSRRRTDDDPVGIIMMMMTHDDGD/DDPPPPPPPPPPPPPPPPPPPVPPPPPCVPDPCCCCVPVPVPPPDDQWAKWKAWQDAAQADFPAFGQRQHTPDGRVVQADNVRQKGFDAFFAKKKKKKKFKFDDAWWWKFKDKPRDGPDIWTDGDDPPDDIDMTMDMDMDGDDGGIMIGMGTHDSRRRTDDDPVGIIMMMMTHDDGD

pLDDT: mean 81.61, std 27.29, range [27.5, 98.94]

Radius of gyration: 35.8 Å; Cα contacts (8 Å, |Δi|>4): 812; chains: 2; bounding box: 46×143×111 Å